Protein AF-0000000067012435 (afdb_homodimer)

Organism: Wuchereria bancrofti (NCBI:txid6293)

Foldseek 3Di:
DVVVVVVVVVVVVVVVVVVVVVVVVVVVVVCVVVVVVVVVVVVVVVVVVVVVVVVVVVVVVVVVVVVVQVVLVVQQVVLCVQQVVLVVVLVVLVVVLVVLVVDPDPVSSVVCVVVSVVVNVVCVVCVVVRRDPPRPDDNDDPDDDDCVVVVVCVVPDDDPVVPPPD/DVVVVVVVVVVVVVVVVVVVVVVVVVVVVVCVVVVVVVVVVVVVVVVVVVVVVVVVVVVVVVVVVVVVQVVLVVQQVVLCVQQVVLVVVLVVLVVVLVVLVPDPDVVSSVVCVVVSVVVNVVCVVCVPVRRDPPRPDDNDDPDDDDCVVVVVCVVQDDDPVVPPPD

Sequence (332 aa):
MAELSQILQLLSEKAKHATEDITRLKQLNDAISVNCFDFQHRLTVQVDSLIEQLQERKQKLLQYVEEEKEFKRRIFKEQIGRCTTKLSKTTALIQFCIEVLKEPDPATYLQVSNALINRATTQEFLWHKEMQTTPEADPDFILNLDVNNLQYAIQTLDFAQLKGFFMAELSQILQLLSEKAKHATEDITRLKQLNDAISVNCFDFQHRLTVQVDSLIEQLQERKQKLLQYVEEEKEFKRRIFKEQIGRCTTKLSKTTALIQFCIEVLKEPDPATYLQVSNALINRATTQEFLWHKEMQTTPEADPDFILNLDVNNLQYAIQTLDFAQLKGFF

Secondary structure (DSSP, 8-state):
-HHHHHHHHHHHHHHHHHHHHHHHHHHHHHHHHHHHHHHHHHHHHHHHHHHHHHHHHHHHHHHHHHHHHHHHHHHHHHHHHHHHHHHHHHHHHHHHHHHHHT-S-HHHHHHHHHHHHHHHHHHHHHHHHH---S-SS-SS----B--HHHHHHHHT--BGGGTT--/-HHHHHHHHHHHHHHHHHHHHHHHHHHHHHHHHHHHHHHHHHHHHHHHHHHHHHHHHHHHHHHHHHHHHHHHHHHHHHHHHHHHHHHHHHHHHHHHHHHHHT-S-HHHHHHHHHHHHHHHHHHHHHHHHH---S-SS-SS----B--HHHHHHHHT--BGGGGGG-

pLDDT: mean 94.57, std 7.19, range [42.0, 98.62]

Radius of gyration: 46.45 Å; Cα contacts (8 Å, |Δi|>4): 252; chains: 2; bounding box: 28×148×81 Å

InterPro domains:
  IPR003649 B-box, C-terminal [SM00502] (1-126)
  IPR017903 COS domain [PS51262] (101-160)
  IPR050617 E3 ubiquitin-protein ligases and FN3/SPRY domain-containing proteins [PTHR24099] (3-146)

Structure (mmCIF, N/CA/C/O backbone):
data_AF-0000000067012435-model_v1
#
loop_
_entity.id
_entity.type
_entity.pdbx_description
1 polymer 'COS domain-containing protein'
#
loop_
_atom_site.group_PDB
_atom_site.id
_atom_site.type_symbol
_atom_site.label_atom_id
_atom_site.label_alt_id
_atom_site.label_comp_id
_atom_site.label_asym_id
_atom_site.label_entity_id
_atom_site.label_seq_id
_atom_site.pdbx_PDB_ins_code
_atom_site.Cartn_x
_atom_site.Cartn_y
_atom_site.Cartn_z
_atom_site.occupancy
_atom_site.B_iso_or_equiv
_atom_site.auth_seq_id
_atom_site.auth_comp_id
_atom_site.auth_asym_id
_atom_site.auth_atom_id
_atom_site.pdbx_PDB_model_num
ATOM 1 N N . MET A 1 1 ? 3.809 -70.812 -29.234 1 72.44 1 MET A N 1
ATOM 2 C CA . MET A 1 1 ? 2.605 -70 -29.375 1 72.44 1 MET A CA 1
ATOM 3 C C . MET A 1 1 ? 2.109 -69.5 -28.016 1 72.44 1 MET A C 1
ATOM 5 O O . MET A 1 1 ? 1.842 -68.312 -27.844 1 72.44 1 MET A O 1
ATOM 9 N N . ALA A 1 2 ? 2.262 -70.312 -27.031 1 84.12 2 ALA A N 1
ATOM 10 C CA . ALA A 1 2 ? 1.692 -70 -25.719 1 84.12 2 ALA A CA 1
ATOM 11 C C . ALA A 1 2 ? 2.48 -68.938 -25.016 1 84.12 2 ALA A C 1
ATOM 13 O O . ALA A 1 2 ? 1.895 -68 -24.453 1 84.12 2 ALA A O 1
ATOM 14 N N . GLU A 1 3 ? 3.842 -68.938 -25.297 1 88.88 3 GLU A N 1
ATOM 15 C CA . GLU A 1 3 ? 4.691 -68 -24.578 1 88.88 3 GLU A CA 1
ATOM 16 C C . GLU A 1 3 ? 4.5 -66.562 -25.109 1 88.88 3 GLU A C 1
ATOM 18 O O . GLU A 1 3 ? 4.363 -65.625 -24.344 1 88.88 3 GLU A O 1
ATOM 23 N N . LEU A 1 4 ? 4.414 -66.562 -26.422 1 92.12 4 LEU A N 1
ATOM 24 C CA . LEU A 1 4 ? 4.234 -65.25 -27.031 1 92.12 4 LEU A CA 1
ATOM 25 C C . LEU A 1 4 ? 2.875 -64.625 -26.688 1 92.12 4 LEU A C 1
ATOM 27 O O . LEU A 1 4 ? 2.775 -63.469 -26.328 1 92.12 4 LEU A O 1
ATOM 31 N N . SER A 1 5 ? 1.868 -65.5 -26.688 1 91.38 5 SER A N 1
ATOM 32 C CA . SER A 1 5 ? 0.512 -65.062 -26.375 1 91.38 5 SER A CA 1
ATOM 33 C C . SER A 1 5 ? 0.418 -64.562 -24.953 1 91.38 5 SER A C 1
ATOM 35 O O . SER A 1 5 ? -0.247 -63.562 -24.703 1 91.38 5 SER A O 1
ATOM 37 N N . GLN A 1 6 ? 1.147 -65.188 -24.047 1 94.38 6 GLN A N 1
ATOM 38 C CA . GLN A 1 6 ? 1.117 -64.75 -22.641 1 94.38 6 GLN A CA 1
ATOM 39 C C . GLN A 1 6 ? 1.798 -63.406 -22.438 1 94.38 6 GLN A C 1
ATOM 41 O O . GLN A 1 6 ? 1.284 -62.562 -21.719 1 94.38 6 GLN A O 1
ATOM 46 N N . ILE A 1 7 ? 2.904 -63.25 -23.047 1 95.19 7 ILE A N 1
ATOM 47 C CA . ILE A 1 7 ? 3.639 -62 -22.906 1 95.19 7 ILE A CA 1
ATOM 48 C C . ILE A 1 7 ? 2.85 -60.875 -23.547 1 95.19 7 ILE A C 1
ATOM 50 O O . ILE A 1 7 ? 2.848 -59.75 -23.031 1 95.19 7 ILE A O 1
ATOM 54 N N . LEU A 1 8 ? 2.125 -61.125 -24.625 1 95.75 8 LEU A N 1
ATOM 55 C CA . LEU A 1 8 ? 1.331 -60.125 -25.312 1 95.75 8 LEU A CA 1
ATOM 56 C C . LEU A 1 8 ? 0.138 -59.688 -24.469 1 95.75 8 LEU A C 1
ATOM 58 O O . LEU A 1 8 ? -0.259 -58.531 -24.469 1 95.75 8 LEU A O 1
ATOM 62 N N . GLN A 1 9 ? -0.378 -60.656 -23.734 1 95.88 9 GLN A N 1
ATOM 63 C CA . GLN A 1 9 ? -1.479 -60.344 -22.844 1 95.88 9 GLN A CA 1
ATOM 64 C C . GLN A 1 9 ? -1.026 -59.375 -21.734 1 95.88 9 GLN A C 1
ATOM 66 O O . GLN A 1 9 ? -1.733 -58.438 -21.406 1 95.88 9 GLN A O 1
ATOM 71 N N . LEU A 1 10 ? 0.184 -59.656 -21.219 1 96.12 10 LEU A N 1
ATOM 72 C CA . LEU A 1 10 ? 0.735 -58.781 -20.188 1 96.12 10 LEU A CA 1
ATOM 73 C C . LEU A 1 10 ? 0.99 -57.375 -20.719 1 96.12 10 LEU A C 1
ATOM 75 O O . LEU A 1 10 ? 0.606 -56.406 -20.078 1 96.12 10 LEU A O 1
ATOM 79 N N . LEU A 1 11 ? 1.551 -57.281 -21.906 1 96.38 11 LEU A N 1
ATOM 80 C CA . LEU A 1 11 ? 1.861 -56 -22.5 1 96.38 11 LEU A CA 1
ATOM 81 C C . LEU A 1 11 ? 0.585 -55.219 -22.844 1 96.38 11 LEU A C 1
ATOM 83 O O . LEU A 1 11 ? 0.531 -54 -22.688 1 96.38 11 LEU A O 1
ATOM 87 N N . SER A 1 12 ? -0.394 -55.969 -23.297 1 96.12 12 SER A N 1
ATOM 88 C CA . SER A 1 12 ? -1.658 -55.344 -23.656 1 96.12 12 SER A CA 1
ATOM 89 C C . SER A 1 12 ? -2.326 -54.719 -22.438 1 96.12 12 SER A C 1
ATOM 91 O O . SER A 1 12 ? -2.889 -53.625 -22.531 1 96.12 12 SER A O 1
ATOM 93 N N . GLU A 1 13 ? -2.254 -55.406 -21.297 1 96.94 13 GLU A N 1
ATOM 94 C CA . GLU A 1 13 ? -2.807 -54.844 -20.047 1 96.94 13 GLU A CA 1
ATOM 95 C C . GLU A 1 13 ? -2.047 -53.594 -19.609 1 96.94 13 GLU A C 1
ATOM 97 O O . GLU A 1 13 ? -2.654 -52.625 -19.188 1 96.94 13 GLU A O 1
ATOM 102 N N . LYS A 1 14 ? -0.816 -53.656 -19.688 1 96.88 14 LYS A N 1
ATOM 103 C CA . LYS A 1 14 ? 0.013 -52.5 -19.328 1 96.88 14 LYS A CA 1
ATOM 104 C C . LYS A 1 14 ? -0.274 -51.312 -20.25 1 96.88 14 LYS A C 1
ATOM 106 O O . LYS A 1 14 ? -0.366 -50.188 -19.797 1 96.88 14 LYS A O 1
ATOM 111 N N . ALA A 1 15 ? -0.456 -51.594 -21.516 1 97.06 15 ALA A N 1
ATOM 112 C CA . ALA A 1 15 ? -0.762 -50.562 -22.5 1 97.06 15 ALA A CA 1
ATOM 113 C C . ALA A 1 15 ? -2.113 -49.906 -22.219 1 97.06 15 ALA A C 1
ATOM 115 O O . ALA A 1 15 ? -2.271 -48.688 -22.359 1 97.06 15 ALA A O 1
ATOM 116 N N . LYS A 1 16 ? -3.043 -50.75 -21.828 1 97.25 16 LYS A N 1
ATOM 117 C CA . LYS A 1 16 ? -4.363 -50.219 -21.469 1 97.25 16 LYS A CA 1
ATOM 118 C C . LYS A 1 16 ? -4.273 -49.25 -20.297 1 97.25 16 LYS A C 1
ATOM 120 O O . LYS A 1 16 ? -4.859 -48.156 -20.328 1 97.25 16 LYS A O 1
ATOM 125 N N . HIS A 1 17 ? -3.541 -49.625 -19.297 1 96.88 17 HIS A N 1
ATOM 126 C CA . HIS A 1 17 ? -3.375 -48.781 -18.141 1 96.88 17 HIS A CA 1
ATOM 127 C C . HIS A 1 17 ? -2.615 -47.5 -18.5 1 96.88 17 HIS A C 1
ATOM 129 O O . HIS A 1 17 ? -2.941 -46.406 -18 1 96.88 17 HIS A O 1
ATOM 135 N N . ALA A 1 18 ? -1.64 -47.625 -19.281 1 97.75 18 ALA A N 1
ATOM 136 C CA . ALA A 1 18 ? -0.858 -46.469 -19.703 1 97.75 18 ALA A CA 1
ATOM 137 C C . ALA A 1 18 ? -1.729 -45.438 -20.453 1 97.75 18 ALA A C 1
ATOM 139 O O . ALA A 1 18 ? -1.555 -44.25 -20.297 1 97.75 18 ALA A O 1
ATOM 140 N N . THR A 1 19 ? -2.664 -45.969 -21.281 1 98.06 19 THR A N 1
ATOM 141 C CA . THR A 1 19 ? -3.58 -45.094 -22 1 98.06 19 THR A CA 1
ATOM 142 C C . THR A 1 19 ? -4.402 -44.281 -21.031 1 98.06 19 THR A C 1
ATOM 144 O O . THR A 1 19 ? -4.582 -43.062 -21.219 1 98.06 19 THR A O 1
ATOM 147 N N . GLU A 1 20 ? -4.832 -44.938 -19.984 1 98.25 20 GLU A N 1
ATOM 148 C CA . GLU A 1 20 ? -5.598 -44.219 -18.953 1 98.25 20 GLU A CA 1
ATOM 149 C C . GLU A 1 20 ? -4.742 -43.188 -18.25 1 98.25 20 GLU A C 1
ATOM 151 O O . GLU A 1 20 ? -5.207 -42.062 -17.984 1 98.25 20 GLU A O 1
ATOM 156 N N . ASP A 1 21 ? -3.572 -43.531 -17.953 1 98.19 21 ASP A N 1
ATOM 157 C CA . ASP A 1 21 ? -2.658 -42.625 -17.266 1 98.19 21 ASP A CA 1
ATOM 158 C C . ASP A 1 21 ? -2.348 -41.406 -18.125 1 98.19 21 ASP A C 1
ATOM 160 O O . ASP A 1 21 ? -2.281 -40.281 -17.625 1 98.19 21 ASP A O 1
ATOM 164 N N . ILE A 1 22 ? -2.137 -41.625 -19.406 1 98.5 22 ILE A N 1
ATOM 165 C CA . ILE A 1 22 ? -1.833 -40.531 -20.312 1 98.5 22 ILE A CA 1
ATOM 166 C C . ILE A 1 22 ? -3.021 -39.562 -20.391 1 98.5 22 ILE A C 1
ATOM 168 O O . ILE A 1 22 ? -2.846 -38.344 -20.422 1 98.5 22 ILE A O 1
ATOM 172 N N . THR A 1 23 ? -4.203 -40.219 -20.406 1 98.56 23 THR A N 1
ATOM 173 C CA . THR A 1 23 ? -5.41 -39.406 -20.391 1 98.56 23 THR A CA 1
ATOM 174 C C . THR A 1 23 ? -5.457 -38.531 -19.141 1 98.56 23 THR A C 1
ATOM 176 O O . THR A 1 23 ? -5.793 -37.344 -19.219 1 98.56 23 THR A O 1
ATOM 179 N N . ARG A 1 24 ? -5.074 -39.094 -18.047 1 98.38 24 ARG A N 1
ATOM 180 C CA . ARG A 1 24 ? -5.043 -38.344 -16.781 1 98.38 24 ARG A CA 1
ATOM 181 C C . ARG A 1 24 ? -4.012 -37.219 -16.844 1 98.38 24 ARG A C 1
ATOM 183 O O . ARG A 1 24 ? -4.266 -36.125 -16.359 1 98.38 24 ARG A O 1
ATOM 190 N N . LEU A 1 25 ? -2.889 -37.469 -17.375 1 98.5 25 LEU A N 1
ATOM 191 C CA . LEU A 1 25 ? -1.853 -36.438 -17.516 1 98.5 25 LEU A CA 1
ATOM 192 C C . LEU A 1 25 ? -2.357 -35.281 -18.359 1 98.5 25 LEU A C 1
ATOM 194 O O . LEU A 1 25 ? -2.082 -34.125 -18.031 1 98.5 25 LEU A O 1
ATOM 198 N N . LYS A 1 26 ? -3.123 -35.594 -19.406 1 98.5 26 LYS A N 1
ATOM 199 C CA . LYS A 1 26 ? -3.693 -34.562 -20.25 1 98.5 26 LYS A CA 1
ATOM 200 C C . LYS A 1 26 ? -4.691 -33.719 -19.469 1 98.5 26 LYS A C 1
ATOM 202 O O . LYS A 1 26 ? -4.73 -32.469 -19.625 1 98.5 26 LYS A O 1
ATOM 207 N N . GLN A 1 27 ? -5.438 -34.375 -18.672 1 98.56 27 GLN A N 1
ATOM 208 C CA . GLN A 1 27 ? -6.402 -33.656 -17.844 1 98.56 27 GLN A CA 1
ATOM 209 C C . GLN A 1 27 ? -5.695 -32.75 -16.859 1 98.56 27 GLN A C 1
ATOM 211 O O . GLN A 1 27 ? -6.141 -31.625 -16.625 1 98.56 27 GLN A O 1
ATOM 216 N N . LEU A 1 28 ? -4.633 -33.219 -16.25 1 98.31 28 LEU A N 1
ATOM 217 C CA . LEU A 1 28 ? -3.859 -32.406 -15.32 1 98.31 28 LEU A CA 1
ATOM 218 C C . LEU A 1 28 ? -3.246 -31.203 -16.031 1 98.31 28 LEU A C 1
ATOM 220 O O . LEU A 1 28 ? -3.256 -30.094 -15.492 1 98.31 28 LEU A O 1
ATOM 224 N N . ASN A 1 29 ? -2.758 -31.516 -17.25 1 98.19 29 ASN A N 1
ATOM 225 C CA . ASN A 1 29 ? -2.209 -30.406 -18.047 1 98.19 29 ASN A CA 1
ATOM 226 C C . ASN A 1 29 ? -3.256 -29.328 -18.312 1 98.19 29 ASN A C 1
ATOM 228 O O . ASN A 1 29 ? -2.969 -28.141 -18.203 1 98.19 29 ASN A O 1
ATOM 232 N N . ASP A 1 30 ? -4.457 -29.75 -18.609 1 97.88 30 ASP A N 1
ATOM 233 C CA . ASP A 1 30 ? -5.547 -28.828 -18.906 1 97.88 30 ASP A CA 1
ATOM 234 C C . ASP A 1 30 ? -5.953 -28.047 -17.672 1 97.88 30 ASP A C 1
ATOM 236 O O . ASP A 1 30 ? -6.391 -26.891 -17.781 1 97.88 30 ASP A O 1
ATOM 240 N N . ALA A 1 31 ? -5.738 -28.656 -16.5 1 98.25 31 ALA A N 1
ATOM 241 C CA . ALA A 1 31 ? -6.168 -28.031 -15.25 1 98.25 31 ALA A CA 1
ATOM 242 C C . ALA A 1 31 ? -5.219 -26.906 -14.844 1 98.25 31 ALA A C 1
ATOM 244 O O . ALA A 1 31 ? -5.566 -26.047 -14.023 1 98.25 31 ALA A O 1
ATOM 245 N N . ILE A 1 32 ? -4.012 -26.891 -15.438 1 98.31 32 ILE A N 1
ATOM 246 C CA . ILE A 1 32 ? -2.98 -25.938 -15.047 1 98.31 32 ILE A CA 1
ATOM 247 C C . ILE A 1 32 ? -3.48 -24.516 -15.281 1 98.31 32 ILE A C 1
ATOM 249 O O . ILE A 1 32 ? -3.332 -23.656 -14.414 1 98.31 32 ILE A O 1
ATOM 253 N N . SER A 1 33 ? -4.086 -24.266 -16.438 1 97.56 33 SER A N 1
ATOM 254 C CA . SER A 1 33 ? -4.555 -22.922 -16.781 1 97.56 33 SER A CA 1
ATOM 255 C C . SER A 1 33 ? -5.641 -22.453 -15.82 1 97.56 33 SER A C 1
ATOM 257 O O . SER A 1 33 ? -5.633 -21.312 -15.375 1 97.56 33 SER A O 1
ATOM 259 N N . VAL A 1 34 ? -6.527 -23.328 -15.484 1 98 34 VAL A N 1
ATOM 260 C CA . VAL A 1 34 ? -7.621 -23 -14.578 1 98 34 VAL A CA 1
ATOM 261 C C . VAL A 1 34 ? -7.066 -22.719 -13.18 1 98 34 VAL A C 1
ATOM 263 O O . VAL A 1 34 ? -7.441 -21.734 -12.547 1 98 34 VAL A O 1
ATOM 266 N N . ASN A 1 35 ? -6.164 -23.609 -12.742 1 97 35 ASN A N 1
ATOM 267 C CA . ASN A 1 35 ? -5.543 -23.438 -11.43 1 97 35 ASN A CA 1
ATOM 268 C C . ASN A 1 35 ? -4.738 -22.141 -11.367 1 97 35 ASN A C 1
ATOM 270 O O . ASN A 1 35 ? -4.75 -21.453 -10.344 1 97 35 ASN A O 1
ATOM 274 N N . CYS A 1 36 ? -4.055 -21.828 -12.445 1 97.56 36 CYS A N 1
ATOM 275 C CA . CYS A 1 36 ? -3.277 -20.594 -12.523 1 97.56 36 CYS A CA 1
ATOM 276 C C . CYS A 1 36 ? -4.18 -19.375 -12.414 1 97.56 36 CYS A C 1
ATOM 278 O O . CYS A 1 36 ? -3.883 -18.438 -11.656 1 97.56 36 CYS A O 1
ATOM 280 N N . PHE A 1 37 ? -5.254 -19.359 -13.117 1 97.75 37 PHE A N 1
ATOM 281 C CA . PHE A 1 37 ? -6.195 -18.234 -13.109 1 97.75 37 PHE A CA 1
ATOM 282 C C . PHE A 1 37 ? -6.746 -18.016 -11.703 1 97.75 37 PHE A C 1
ATOM 284 O O . PHE A 1 37 ? -6.793 -16.875 -11.227 1 97.75 37 PHE A O 1
ATOM 291 N N . ASP A 1 38 ? -7.156 -19.109 -11.086 1 97.56 38 ASP A N 1
ATOM 292 C CA . ASP A 1 38 ? -7.699 -19.016 -9.734 1 97.56 38 ASP A CA 1
ATOM 293 C C . ASP A 1 38 ? -6.66 -18.453 -8.766 1 97.56 38 ASP A C 1
ATOM 295 O O . ASP A 1 38 ? -6.98 -17.625 -7.918 1 97.56 38 ASP A O 1
ATOM 299 N N . PHE A 1 39 ? -5.492 -18.875 -8.906 1 97.88 39 PHE A N 1
ATOM 300 C CA . PHE A 1 39 ? -4.422 -18.422 -8.023 1 97.88 39 PHE A CA 1
ATOM 301 C C . PHE A 1 39 ? -4.141 -16.938 -8.234 1 97.88 39 PHE A C 1
ATOM 303 O O . PHE A 1 39 ? -4.031 -16.172 -7.266 1 97.88 39 PHE A O 1
ATOM 310 N N . GLN A 1 40 ? -4.031 -16.578 -9.477 1 98.06 40 GLN A N 1
ATOM 311 C CA . GLN A 1 40 ? -3.775 -15.18 -9.805 1 98.06 40 GLN A CA 1
ATOM 312 C C . GLN A 1 40 ? -4.891 -14.273 -9.281 1 98.06 40 GLN A C 1
ATOM 314 O O . GLN A 1 40 ? -4.629 -13.172 -8.805 1 98.06 40 GLN A O 1
ATOM 319 N N . HIS A 1 41 ? -6.137 -14.789 -9.398 1 97.81 41 HIS A N 1
ATOM 320 C CA . HIS A 1 41 ? -7.277 -14.039 -8.891 1 97.81 41 HIS A CA 1
ATOM 321 C C . HIS A 1 41 ? -7.176 -13.836 -7.379 1 97.81 41 HIS A C 1
ATOM 323 O O . HIS A 1 41 ? -7.367 -12.727 -6.883 1 97.81 41 HIS A O 1
ATOM 329 N N . ARG A 1 42 ? -6.832 -14.867 -6.66 1 97.5 42 ARG A N 1
ATOM 330 C CA . ARG A 1 42 ? -6.691 -14.781 -5.211 1 97.5 42 ARG A CA 1
ATOM 331 C C . ARG A 1 42 ? -5.547 -13.844 -4.824 1 97.5 42 ARG A C 1
ATOM 333 O O . ARG A 1 42 ? -5.676 -13.047 -3.893 1 97.5 42 ARG A O 1
ATOM 340 N N . LEU A 1 43 ? -4.473 -14 -5.574 1 97.38 43 LEU A N 1
ATOM 341 C CA . LEU A 1 43 ? -3.316 -13.133 -5.363 1 97.38 43 LEU A CA 1
ATOM 342 C C . LEU A 1 43 ? -3.691 -11.672 -5.562 1 97.38 43 LEU A C 1
ATOM 344 O O . LEU A 1 43 ? -3.365 -10.82 -4.73 1 97.38 43 LEU A O 1
ATOM 348 N N . THR A 1 44 ? -4.41 -11.305 -6.625 1 98 44 THR A N 1
ATOM 349 C CA . THR A 1 44 ? -4.832 -9.945 -6.941 1 98 44 THR A CA 1
ATOM 350 C C . THR A 1 44 ? -5.77 -9.406 -5.867 1 98 44 THR A C 1
ATOM 352 O O . THR A 1 44 ? -5.637 -8.258 -5.438 1 98 44 THR A O 1
ATOM 355 N N . VAL A 1 45 ? -6.703 -10.273 -5.391 1 97.94 45 VAL A N 1
ATOM 356 C CA . VAL A 1 45 ? -7.645 -9.875 -4.348 1 97.94 45 VAL A CA 1
ATOM 357 C C . VAL A 1 45 ? -6.887 -9.516 -3.072 1 97.94 45 VAL A C 1
ATOM 359 O O . VAL A 1 45 ? -7.199 -8.523 -2.412 1 97.94 45 VAL A O 1
ATOM 362 N N . GLN A 1 46 ? -5.871 -10.297 -2.768 1 97.12 46 GLN A N 1
ATOM 363 C CA . GLN A 1 46 ? -5.078 -10.055 -1.566 1 97.12 46 GLN A CA 1
ATOM 364 C C . GLN A 1 46 ? -4.312 -8.742 -1.665 1 97.12 46 GLN A C 1
ATOM 366 O O . GLN A 1 46 ? -4.324 -7.938 -0.729 1 97.12 46 GLN A O 1
ATOM 371 N N . VAL A 1 47 ? -3.715 -8.516 -2.768 1 97.69 47 VAL A N 1
ATOM 372 C CA . VAL A 1 47 ? -2.93 -7.297 -2.934 1 97.69 47 VAL A CA 1
ATOM 373 C C . VAL A 1 47 ? -3.859 -6.086 -2.99 1 97.69 47 VAL A C 1
ATOM 375 O O . VAL A 1 47 ? -3.547 -5.031 -2.436 1 97.69 47 VAL A O 1
ATOM 378 N N . ASP A 1 48 ? -5.004 -6.227 -3.633 1 97.62 48 ASP A N 1
ATOM 379 C CA . ASP A 1 48 ? -5.973 -5.137 -3.701 1 97.62 48 ASP A CA 1
ATOM 380 C C . ASP A 1 48 ? -6.488 -4.77 -2.311 1 97.62 48 ASP A C 1
ATOM 382 O O . ASP A 1 48 ? -6.742 -3.598 -2.025 1 97.62 48 ASP A O 1
ATOM 386 N N . SER A 1 49 ? -6.66 -5.77 -1.545 1 98.19 49 SER A N 1
ATOM 387 C CA . SER A 1 49 ? -7.07 -5.504 -0.17 1 98.19 49 SER A CA 1
ATOM 388 C C . SER A 1 49 ? -6.02 -4.691 0.575 1 98.19 49 SER A C 1
ATOM 390 O O . SER A 1 49 ? -6.355 -3.805 1.362 1 98.19 49 SER A O 1
ATOM 392 N N . LEU A 1 50 ? -4.719 -4.957 0.374 1 98 50 LEU A N 1
ATOM 393 C CA . LEU A 1 50 ? -3.625 -4.207 0.984 1 98 50 LEU A CA 1
ATOM 394 C C . LEU A 1 50 ? -3.607 -2.768 0.484 1 98 50 LEU A C 1
ATOM 396 O O . LEU A 1 50 ? -3.373 -1.839 1.261 1 98 50 LEU A O 1
ATOM 400 N N . ILE A 1 51 ? -3.912 -2.604 -0.79 1 98.38 51 ILE A N 1
ATOM 401 C CA . ILE A 1 51 ? -3.982 -1.266 -1.366 1 98.38 51 ILE A CA 1
ATOM 402 C C . ILE A 1 51 ? -5.121 -0.481 -0.715 1 98.38 51 ILE A C 1
ATOM 404 O O . ILE A 1 51 ? -4.961 0.696 -0.384 1 98.38 51 ILE A O 1
ATOM 408 N N . GLU A 1 52 ? -6.223 -1.156 -0.498 1 98.31 52 GLU A N 1
ATOM 409 C CA . GLU A 1 52 ? -7.355 -0.511 0.161 1 98.31 52 GLU A CA 1
ATOM 410 C C . GLU A 1 52 ? -7.008 -0.108 1.591 1 98.31 52 GLU A C 1
ATOM 412 O O . GLU A 1 52 ? -7.379 0.976 2.045 1 98.31 52 GLU A O 1
ATOM 417 N N . GLN A 1 53 ? -6.379 -0.953 2.281 1 98.25 53 GLN A N 1
ATOM 418 C CA . GLN A 1 53 ? -5.945 -0.643 3.639 1 98.25 53 GLN A CA 1
ATOM 419 C C . GLN A 1 53 ? -5.004 0.557 3.654 1 98.25 53 GLN A C 1
ATOM 421 O O . GLN A 1 53 ? -5.09 1.408 4.543 1 98.25 53 GLN A O 1
ATOM 426 N N . LEU A 1 54 ? -4.117 0.628 2.711 1 98.12 54 LEU A N 1
ATOM 427 C CA . LEU A 1 54 ? -3.193 1.752 2.594 1 98.12 54 LEU A CA 1
ATOM 428 C C . LEU A 1 54 ? -3.947 3.047 2.303 1 98.12 54 LEU A C 1
ATOM 430 O O . LEU A 1 54 ? -3.617 4.098 2.855 1 98.12 54 LEU A O 1
ATOM 434 N N . GLN A 1 55 ? -4.988 2.932 1.524 1 98.31 55 GLN A N 1
ATOM 435 C CA . GLN A 1 55 ? -5.836 4.082 1.236 1 98.31 55 GLN A CA 1
ATOM 436 C C . GLN A 1 55 ? -6.582 4.543 2.484 1 98.31 55 GLN A C 1
ATOM 438 O O . GLN A 1 55 ? -6.727 5.742 2.721 1 98.31 55 GLN A O 1
ATOM 443 N N . GLU A 1 56 ? -7.023 3.576 3.213 1 98.38 56 GLU A N 1
ATOM 444 C CA . GLU A 1 56 ? -7.688 3.91 4.469 1 98.38 56 GLU A CA 1
ATOM 445 C C . GLU A 1 56 ? -6.734 4.609 5.43 1 98.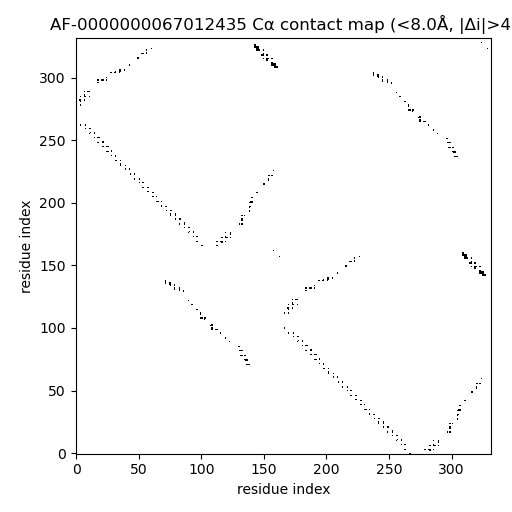38 56 GLU A C 1
ATOM 447 O O . GLU A 1 56 ? -7.113 5.566 6.109 1 98.38 56 GLU A O 1
ATOM 452 N N . ARG A 1 57 ? -5.559 4.117 5.492 1 98.12 57 ARG A N 1
ATOM 453 C CA . ARG A 1 57 ? -4.543 4.746 6.328 1 98.12 57 ARG A CA 1
ATOM 454 C C . ARG A 1 57 ? -4.246 6.164 5.855 1 98.12 57 ARG A C 1
ATOM 456 O O . ARG A 1 57 ? -4.09 7.074 6.672 1 98.12 57 ARG A O 1
ATOM 463 N N . LYS A 1 58 ? -4.164 6.363 4.594 1 98.12 58 LYS A N 1
ATOM 464 C CA . LYS A 1 58 ? -3.992 7.688 4.008 1 98.12 58 LYS A CA 1
ATOM 465 C C . LYS A 1 58 ? -5.082 8.648 4.484 1 98.12 58 LYS A C 1
ATOM 467 O O . LYS A 1 58 ? -4.789 9.773 4.879 1 98.12 58 LYS A O 1
ATOM 472 N N . GLN A 1 59 ? -6.32 8.195 4.5 1 98.44 59 GLN A N 1
ATOM 473 C CA . GLN A 1 59 ? -7.441 9.039 4.902 1 98.44 59 GLN A CA 1
ATOM 474 C C . GLN A 1 59 ? -7.34 9.422 6.375 1 98.44 59 GLN A C 1
ATOM 476 O O . GLN A 1 59 ? -7.641 10.562 6.742 1 98.44 59 GLN A O 1
ATOM 481 N N . LYS A 1 60 ? -6.918 8.469 7.125 1 97.88 60 LYS A N 1
ATOM 482 C CA . LYS A 1 60 ? -6.758 8.75 8.547 1 97.88 60 LYS A CA 1
ATOM 483 C C . LYS A 1 60 ? -5.68 9.797 8.781 1 97.88 60 LYS A C 1
ATOM 485 O O . LYS A 1 60 ? -5.84 10.688 9.625 1 97.88 60 LYS A O 1
ATOM 490 N N . LEU A 1 61 ? -4.594 9.727 8.094 1 97.69 61 LEU A N 1
ATOM 491 C CA . LEU A 1 61 ? -3.51 10.695 8.203 1 97.69 61 LEU A CA 1
ATOM 492 C C . LEU A 1 61 ? -3.971 12.078 7.75 1 97.69 61 LEU A C 1
ATOM 494 O O . LEU A 1 61 ? -3.666 13.078 8.398 1 97.69 61 LEU A O 1
ATOM 498 N N . LEU A 1 62 ? -4.719 12.109 6.648 1 98.19 62 LEU A N 1
ATOM 499 C CA . LEU A 1 62 ? -5.246 13.375 6.137 1 98.19 62 LEU A CA 1
ATOM 500 C C . LEU A 1 62 ? -6.211 14.008 7.133 1 98.19 62 LEU A C 1
ATOM 502 O O . LEU A 1 62 ? -6.219 15.227 7.305 1 98.19 62 LEU A O 1
ATOM 506 N N . GLN A 1 63 ? -6.984 13.156 7.793 1 98.06 63 GLN A N 1
ATOM 507 C CA . GLN A 1 63 ? -7.91 13.641 8.812 1 98.06 63 GLN A CA 1
ATOM 508 C C . GLN A 1 63 ? -7.16 14.266 9.984 1 98.06 63 GLN A C 1
ATOM 510 O O . GLN A 1 63 ? -7.559 15.312 10.5 1 98.06 63 GLN A O 1
ATOM 515 N N . TYR A 1 64 ? -6.129 13.664 10.398 1 97.5 64 TYR A N 1
ATOM 516 C CA . TYR A 1 64 ? -5.301 14.211 11.461 1 97.5 64 TYR A CA 1
ATOM 517 C C . TYR A 1 64 ? -4.785 15.594 11.102 1 97.5 64 TYR A C 1
ATOM 519 O O . TYR A 1 64 ? -4.82 16.516 11.922 1 97.5 64 TYR A O 1
ATOM 527 N N . VAL A 1 65 ? -4.305 15.734 9.898 1 97.81 65 VAL A N 1
ATOM 528 C CA . VAL A 1 65 ? -3.75 17 9.438 1 97.81 65 VAL A CA 1
ATOM 529 C C . VAL A 1 65 ? -4.84 18.062 9.422 1 97.81 65 VAL A C 1
ATOM 531 O O . VAL A 1 65 ? -4.594 19.219 9.789 1 97.81 65 VAL A O 1
ATOM 534 N N . GLU A 1 66 ? -6.047 17.703 8.992 1 97.88 66 GLU A N 1
ATOM 535 C CA . GLU A 1 66 ? -7.176 18.641 8.992 1 97.88 66 GLU A CA 1
ATOM 536 C C . GLU A 1 66 ? -7.512 19.094 10.414 1 97.88 66 GLU A C 1
ATOM 538 O O . GLU A 1 66 ? -7.793 20.266 10.648 1 97.88 66 GLU A O 1
ATOM 543 N N . GLU A 1 67 ? -7.469 18.141 11.352 1 97.75 67 GLU A N 1
ATOM 544 C CA . GLU A 1 67 ? -7.734 18.469 12.75 1 97.75 67 GLU A CA 1
ATOM 545 C C . GLU A 1 67 ? -6.668 19.406 13.305 1 97.75 67 GLU A C 1
ATOM 547 O O . GLU A 1 67 ? -6.977 20.328 14.062 1 97.75 67 GLU A O 1
ATOM 552 N N . GLU A 1 68 ? -5.434 19.141 12.945 1 96.88 68 GLU A N 1
ATOM 553 C CA . GLU A 1 68 ? -4.34 20.016 13.344 1 96.88 68 GLU A CA 1
ATOM 554 C C . GLU A 1 68 ? -4.531 21.422 12.781 1 96.88 68 GLU A C 1
ATOM 556 O O . GLU A 1 68 ? -4.258 22.422 13.469 1 96.88 68 GLU A O 1
ATOM 561 N N . LYS A 1 69 ? -4.949 21.562 11.547 1 98.06 69 LYS A N 1
ATOM 562 C CA . LYS A 1 69 ? -5.25 22.844 10.922 1 98.06 69 LYS A CA 1
ATOM 563 C C . LYS A 1 69 ? -6.273 23.625 11.742 1 98.06 69 LYS A C 1
ATOM 565 O O . LYS A 1 69 ? -6.055 24.797 12.055 1 98.06 69 LYS A O 1
ATOM 570 N N . GLU A 1 70 ? -7.379 22.969 12.102 1 98.06 70 GLU A N 1
ATOM 571 C CA . GLU A 1 70 ? -8.445 23.625 12.852 1 98.06 70 GLU A CA 1
ATOM 572 C C . GLU A 1 70 ? -7.957 24.062 14.234 1 98.06 70 GLU A C 1
ATOM 574 O O . GLU A 1 70 ? -8.32 25.141 14.719 1 98.06 70 GLU A O 1
ATOM 579 N N . PHE A 1 71 ? -7.184 23.234 14.828 1 97.88 71 PHE A N 1
ATOM 580 C CA . PHE A 1 71 ? -6.613 23.547 16.125 1 97.88 71 PHE A CA 1
ATOM 581 C C . PHE A 1 71 ? -5.742 24.797 16.047 1 97.88 71 PHE A C 1
ATOM 583 O O . PHE A 1 71 ? -5.91 25.719 16.844 1 97.88 71 PHE A O 1
ATOM 590 N N . LYS A 1 72 ? -4.836 24.844 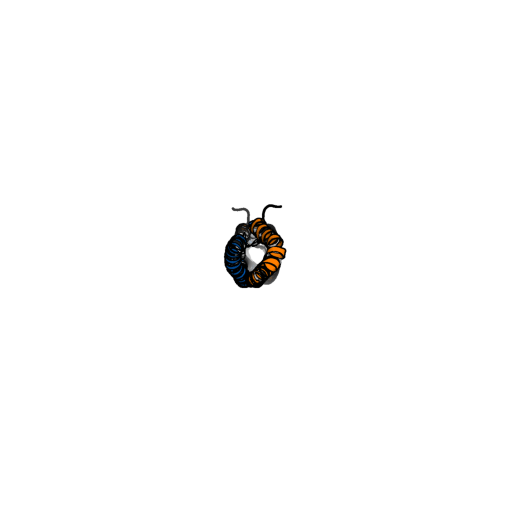15.102 1 98.19 72 LYS A N 1
ATOM 591 C CA . LYS A 1 72 ? -3.943 25.984 14.922 1 98.19 72 LYS A CA 1
ATOM 592 C C . LYS A 1 72 ? -4.734 27.266 14.656 1 98.19 72 LYS A C 1
ATOM 594 O O . LYS A 1 72 ? -4.43 28.312 15.211 1 98.19 72 LYS A O 1
ATOM 599 N N . ARG A 1 73 ? -5.77 27.188 13.781 1 98.19 73 ARG A N 1
ATOM 600 C CA . ARG A 1 73 ? -6.594 28.344 13.445 1 98.19 73 ARG A CA 1
ATOM 601 C C . ARG A 1 73 ? -7.301 28.891 14.68 1 98.19 73 ARG A C 1
ATOM 603 O O . ARG A 1 73 ? -7.418 30.109 14.852 1 98.19 73 ARG A O 1
ATOM 610 N N . ARG A 1 74 ? -7.73 27.953 15.5 1 98.44 74 ARG A N 1
ATOM 611 C CA . ARG A 1 74 ? -8.414 28.359 16.719 1 98.44 74 ARG A CA 1
ATOM 612 C C . ARG A 1 74 ? -7.465 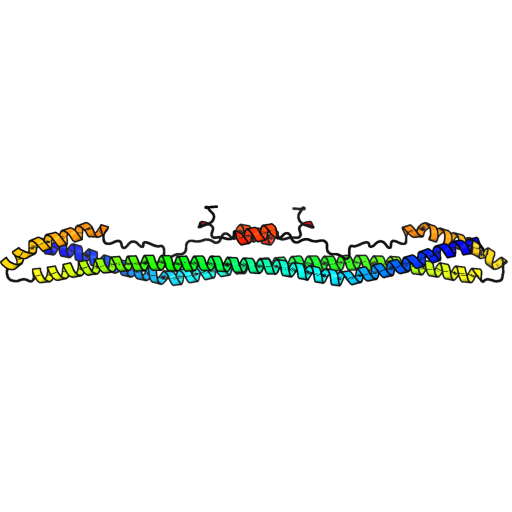29.125 17.641 1 98.44 74 ARG A C 1
ATOM 614 O O . ARG A 1 74 ? -7.836 30.156 18.203 1 98.44 74 ARG A O 1
ATOM 621 N N . ILE A 1 75 ? -6.32 28.641 17.766 1 98.56 75 ILE A N 1
ATOM 622 C CA . ILE A 1 75 ? -5.316 29.266 18.609 1 98.56 75 ILE A CA 1
ATOM 623 C C . ILE A 1 75 ? -5.039 30.688 18.109 1 98.56 75 ILE A C 1
ATOM 625 O O . ILE A 1 75 ? -5.047 31.641 18.891 1 98.56 75 ILE A O 1
ATOM 629 N N . PHE A 1 76 ? -4.82 30.844 16.797 1 98.44 76 PHE A N 1
ATOM 630 C CA . PHE A 1 76 ? -4.527 32.156 16.203 1 98.44 76 PHE A CA 1
ATOM 631 C C . PHE A 1 76 ? -5.707 33.094 16.375 1 98.44 76 PHE A C 1
ATOM 633 O O . PHE A 1 76 ? -5.52 34.25 16.734 1 98.44 76 PHE A O 1
ATOM 640 N N . LYS A 1 77 ? -6.883 32.625 16.156 1 98.31 77 LYS A N 1
ATOM 641 C CA . LYS A 1 77 ? -8.078 33.469 16.266 1 98.31 77 LYS A CA 1
ATOM 642 C C . LYS A 1 77 ? -8.234 34 17.688 1 98.31 77 LYS A C 1
ATOM 644 O O . LYS A 1 77 ? -8.516 35.188 17.891 1 98.31 77 LYS A O 1
ATOM 649 N N . GLU A 1 78 ? -8.023 33.094 18.656 1 98.44 78 GLU A N 1
ATOM 650 C CA . GLU A 1 78 ? -8.133 33.5 20.062 1 98.44 78 GLU A CA 1
ATOM 651 C C . GLU A 1 78 ? -7.059 34.531 20.438 1 98.44 78 GLU A C 1
ATOM 653 O O . GLU A 1 78 ? -7.344 35.5 21.109 1 98.44 78 GLU A O 1
ATOM 658 N N . GLN A 1 79 ? -5.848 34.25 20 1 98.44 79 GLN A N 1
ATOM 659 C CA . GLN A 1 79 ? -4.746 35.156 20.281 1 98.44 79 GLN A CA 1
ATOM 660 C C . GLN A 1 79 ? -4.992 36.531 19.656 1 98.44 79 GLN A C 1
ATOM 662 O O . GLN A 1 79 ? -4.816 37.562 20.328 1 98.44 79 GLN A O 1
ATOM 667 N N . ILE A 1 80 ? -5.391 36.562 18.391 1 98.62 80 ILE A N 1
ATOM 668 C CA . ILE A 1 80 ? -5.664 37.812 17.672 1 98.62 80 ILE A CA 1
ATOM 669 C C . ILE A 1 80 ? -6.781 38.562 18.391 1 98.62 80 ILE A C 1
ATOM 671 O O . ILE A 1 80 ? -6.688 39.781 18.562 1 98.62 80 ILE A O 1
ATOM 675 N N . GLY A 1 81 ? -7.773 37.812 18.812 1 98.44 81 GLY A N 1
ATOM 676 C CA . GLY A 1 81 ? -8.867 38.438 19.547 1 98.44 81 GLY A CA 1
ATOM 677 C C . GLY A 1 81 ? -8.414 39.062 20.844 1 98.44 81 GLY A C 1
ATOM 678 O O . GLY A 1 81 ? -8.773 40.219 21.125 1 98.44 81 GLY A O 1
ATOM 679 N N . ARG A 1 82 ? -7.621 38.406 21.594 1 97.81 82 ARG A N 1
ATOM 680 C CA . ARG A 1 82 ? -7.086 38.906 22.859 1 97.81 82 ARG A CA 1
ATOM 681 C C . ARG A 1 82 ? -6.25 40.156 22.625 1 97.81 82 ARG A C 1
ATOM 683 O O . ARG A 1 82 ? -6.414 41.156 23.328 1 97.81 82 ARG A O 1
ATOM 690 N N . CYS A 1 83 ? -5.422 40.062 21.688 1 98.31 83 CYS A N 1
ATOM 691 C CA . CYS A 1 83 ? -4.527 41.188 21.391 1 98.31 83 CYS A CA 1
ATOM 692 C C . CYS A 1 83 ? -5.301 42.406 20.859 1 98.31 83 CYS A C 1
ATOM 694 O O . CYS A 1 83 ? -5.016 43.531 21.234 1 98.31 83 CYS A O 1
ATOM 696 N N . THR A 1 84 ? -6.254 42.094 20.016 1 98.31 84 THR A N 1
ATOM 697 C CA . THR A 1 84 ? -7.07 43.156 19.453 1 98.31 84 THR A CA 1
ATOM 698 C C . THR A 1 84 ? -7.863 43.875 20.547 1 98.31 84 THR A C 1
ATOM 700 O O . THR A 1 84 ? -7.945 45.094 20.562 1 98.31 84 THR A O 1
ATOM 703 N N . THR A 1 85 ? -8.43 43.125 21.5 1 97.88 85 THR A N 1
ATOM 704 C CA . THR A 1 85 ? -9.188 43.688 22.609 1 97.88 85 THR A CA 1
ATOM 705 C C . THR A 1 85 ? -8.297 44.562 23.484 1 97.88 85 THR A C 1
ATOM 707 O O . THR A 1 85 ? -8.672 45.688 23.812 1 97.88 85 THR A O 1
ATOM 710 N N . LYS A 1 86 ? -7.16 44.062 23.781 1 97.62 86 LYS A N 1
ATOM 711 C CA . LYS A 1 86 ? -6.223 44.844 24.609 1 97.62 86 LYS A CA 1
ATOM 712 C C . LYS A 1 86 ? -5.793 46.125 23.891 1 97.62 86 LYS A C 1
ATOM 714 O O . LYS A 1 86 ? -5.727 47.188 24.516 1 97.62 86 LYS A O 1
ATOM 719 N N . LEU A 1 87 ? -5.473 46.031 22.625 1 98 87 LEU A N 1
ATOM 720 C CA . LEU A 1 87 ? -5.082 47.188 21.828 1 98 87 LEU A CA 1
ATOM 721 C C . LEU A 1 87 ? -6.188 48.25 21.812 1 98 87 LEU A C 1
ATOM 723 O O . LEU A 1 87 ? -5.922 49.438 22.016 1 98 87 LEU A O 1
ATOM 727 N N . SER A 1 88 ? -7.414 47.812 21.656 1 97.94 88 SER A N 1
ATOM 728 C CA . SER A 1 88 ? -8.562 48.688 21.609 1 97.94 88 SER A CA 1
ATOM 729 C C . SER A 1 88 ? -8.727 49.438 22.938 1 97.94 88 SER A C 1
ATOM 731 O O . SER A 1 88 ? -8.945 50.656 22.953 1 97.94 88 SER A O 1
ATOM 733 N N . LYS A 1 89 ? -8.555 48.75 24.047 1 96.75 89 LYS A N 1
ATOM 734 C CA . LYS A 1 89 ? -8.656 49.375 25.359 1 96.75 89 LYS A CA 1
ATOM 735 C C . LYS A 1 89 ? -7.551 50.406 25.578 1 96.75 89 LYS A C 1
ATOM 737 O O . LYS A 1 89 ? -7.797 51.469 26.109 1 96.75 89 LYS A O 1
ATOM 742 N N . THR A 1 90 ? -6.445 50.062 25.141 1 96.56 90 THR A N 1
ATOM 743 C CA . THR A 1 90 ? -5.297 50.938 25.312 1 96.56 90 THR A CA 1
ATOM 744 C C . THR A 1 90 ? -5.449 52.188 24.453 1 96.56 90 THR A C 1
ATOM 746 O O . THR A 1 90 ? -5.191 53.312 24.922 1 96.56 90 THR A O 1
ATOM 749 N N . THR A 1 91 ? -5.879 52.031 23.266 1 97.12 91 THR A N 1
ATOM 750 C CA . THR A 1 91 ? -6.078 53.156 22.375 1 97.12 91 THR A CA 1
ATOM 751 C C . THR A 1 91 ? -7.176 54.062 22.906 1 97.12 91 THR A C 1
ATOM 753 O O . THR A 1 91 ? -7.066 55.312 22.812 1 97.12 91 THR A O 1
ATOM 756 N N . ALA A 1 92 ? -8.219 53.469 23.5 1 97.5 92 ALA A N 1
ATOM 757 C CA . ALA A 1 92 ? -9.281 54.25 24.109 1 97.5 92 ALA A CA 1
ATOM 758 C C . ALA A 1 92 ? -8.766 55.094 25.281 1 97.5 92 ALA A C 1
ATOM 760 O O . ALA A 1 92 ? -9.125 56.25 25.438 1 97.5 92 ALA A O 1
ATOM 761 N N . LEU A 1 93 ? -7.93 54.469 26.062 1 96.75 93 LEU A N 1
ATOM 762 C CA . LEU A 1 93 ? -7.328 55.188 27.188 1 96.75 93 LEU A CA 1
ATOM 763 C C . LEU A 1 93 ? -6.48 56.344 26.703 1 96.75 93 LEU A C 1
ATOM 765 O O . LEU A 1 93 ? -6.578 57.469 27.25 1 96.75 93 LEU A O 1
ATOM 769 N N . ILE A 1 94 ? -5.727 56.188 25.656 1 96.62 94 ILE A N 1
ATOM 770 C CA . ILE A 1 94 ? -4.867 57.219 25.109 1 96.62 94 ILE A CA 1
ATOM 771 C C . ILE A 1 94 ? -5.719 58.375 24.594 1 96.62 94 ILE A C 1
ATOM 773 O O . ILE A 1 94 ? -5.445 59.531 24.906 1 96.62 94 ILE A O 1
ATOM 777 N N . GLN A 1 95 ? -6.75 58.062 23.906 1 96.44 95 GLN A N 1
ATOM 778 C CA . GLN A 1 95 ? -7.625 59.094 23.359 1 96.44 95 GLN A CA 1
ATOM 779 C C . GLN A 1 95 ? -8.305 59.875 24.453 1 96.44 95 GLN A C 1
ATOM 781 O O . GLN A 1 95 ? -8.398 61.094 24.375 1 96.44 95 GLN A O 1
ATOM 786 N N . PHE A 1 96 ? -8.773 59.156 25.453 1 95.56 96 PHE A N 1
ATOM 787 C CA . PHE A 1 96 ? -9.398 59.812 26.594 1 95.56 96 PHE A CA 1
ATOM 788 C C . PHE A 1 96 ? -8.43 60.781 27.266 1 95.56 96 PHE A C 1
ATOM 790 O O . PHE A 1 96 ? -8.781 61.906 27.578 1 95.56 96 PHE A O 1
ATOM 797 N N . CYS A 1 97 ? -7.262 60.375 27.453 1 94.94 97 CYS A N 1
ATOM 798 C CA . CYS A 1 97 ? -6.242 61.188 28.109 1 94.94 97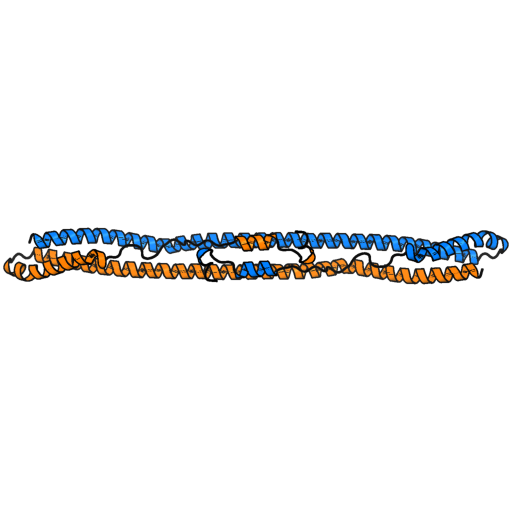 CYS A CA 1
ATOM 799 C C . CYS A 1 97 ? -5.895 62.406 27.266 1 94.94 97 CYS A C 1
ATOM 801 O O . CYS A 1 97 ? -5.676 63.5 27.797 1 94.94 97 CYS A O 1
ATOM 803 N N . ILE A 1 98 ? -5.875 62.219 25.969 1 93.44 98 ILE A N 1
ATOM 804 C CA . ILE A 1 98 ? -5.59 63.312 25.062 1 93.44 98 ILE A CA 1
ATOM 805 C C . ILE A 1 98 ? -6.676 64.375 25.203 1 93.44 98 ILE A C 1
ATOM 807 O O . ILE A 1 98 ? -6.375 65.562 25.234 1 93.44 98 ILE A O 1
ATOM 811 N N . GLU A 1 99 ? -7.957 64 25.328 1 92.69 99 GLU A N 1
ATOM 812 C CA . GLU A 1 99 ? -9.062 64.938 25.5 1 92.69 99 GLU A CA 1
ATOM 813 C C . GLU A 1 99 ? -8.945 65.688 26.828 1 92.69 99 GLU A C 1
ATOM 815 O O . GLU A 1 99 ? -9.25 66.875 26.891 1 92.69 99 GLU A O 1
ATOM 820 N N . VAL A 1 100 ? -8.492 65 27.797 1 91.5 100 VAL A N 1
ATOM 821 C CA . VAL A 1 100 ? -8.352 65.625 29.109 1 91.5 100 VAL A CA 1
ATOM 822 C C . VAL A 1 100 ? -7.207 66.625 29.094 1 91.5 100 VAL A C 1
ATOM 824 O O . VAL A 1 100 ? -7.277 67.688 29.75 1 91.5 100 VAL A O 1
ATOM 827 N N . LEU A 1 101 ? -6.176 66.312 28.312 1 89.06 101 LEU A N 1
ATOM 828 C CA . LEU A 1 101 ? -5.035 67.188 28.188 1 89.06 101 LEU A CA 1
ATOM 829 C C . LEU A 1 101 ? -5.438 68.5 27.531 1 89.06 101 LEU A C 1
ATOM 831 O O . LEU A 1 101 ? -4.781 69.562 27.719 1 89.06 101 LEU A O 1
ATOM 835 N N . LYS A 1 102 ? -6.535 68.438 26.797 1 86.81 102 LYS A N 1
ATOM 836 C CA . LYS A 1 102 ? -7.02 69.625 26.109 1 86.81 102 LYS A CA 1
ATOM 837 C C . LYS A 1 102 ? -7.906 70.5 27 1 86.81 102 LYS A C 1
ATOM 839 O O . LYS A 1 102 ? -8.328 71.562 26.625 1 86.81 102 LYS A O 1
ATOM 844 N N . GLU A 1 103 ? -8.195 70.062 28.203 1 85.12 103 GLU A N 1
ATOM 845 C CA . GLU A 1 103 ? -9.039 70.75 29.141 1 85.12 103 GLU A CA 1
ATOM 846 C C . GLU A 1 103 ? -8.414 72.125 29.531 1 85.12 103 GLU A C 1
ATOM 848 O O . GLU A 1 103 ? -7.328 72.125 30.109 1 85.12 103 GLU A O 1
ATOM 853 N N . PRO A 1 104 ? -9.141 73.188 29.234 1 86.06 104 PRO A N 1
ATOM 854 C CA . PRO A 1 104 ? -8.562 74.5 29.484 1 86.06 104 PRO A CA 1
ATOM 855 C C . PRO A 1 104 ? -8.523 74.875 30.969 1 86.06 104 PRO A C 1
ATOM 857 O O . PRO A 1 104 ? -7.617 75.562 31.406 1 86.06 104 PRO A O 1
ATOM 860 N N . ASP A 1 105 ? -9.398 74.375 31.828 1 90.62 105 ASP A N 1
ATOM 861 C CA . ASP A 1 105 ? -9.438 74.625 33.25 1 90.62 105 ASP A CA 1
ATOM 862 C C . ASP A 1 105 ? -8.414 73.812 34.031 1 90.62 105 ASP A C 1
ATOM 864 O O . ASP A 1 105 ? -8.578 72.625 34.188 1 90.62 105 ASP A O 1
ATOM 868 N N . PRO A 1 106 ? -7.484 74.5 34.562 1 85.62 106 PRO A N 1
ATOM 869 C CA . PRO A 1 106 ? -6.422 73.75 35.281 1 85.62 106 PRO A CA 1
ATOM 870 C C . PRO A 1 106 ? -6.938 73 36.5 1 85.62 106 PRO A C 1
ATOM 872 O O . PRO A 1 106 ? -6.426 71.938 36.812 1 85.62 106 PRO A O 1
ATOM 875 N N . ALA A 1 107 ? -7.887 73.562 37.219 1 87.81 107 ALA A N 1
ATOM 876 C CA . ALA A 1 107 ? -8.438 72.938 38.375 1 87.81 107 ALA A CA 1
ATOM 877 C C . ALA A 1 107 ? -9.125 71.625 38 1 87.81 107 ALA A C 1
ATOM 879 O O . ALA A 1 107 ? -8.938 70.625 38.688 1 87.81 107 ALA A O 1
ATOM 880 N N . THR A 1 108 ? -9.828 71.75 36.906 1 86.19 108 THR A N 1
ATOM 881 C CA . THR A 1 108 ? -10.508 70.562 36.406 1 86.19 108 THR A CA 1
ATOM 882 C C . THR A 1 108 ? -9.5 69.5 35.969 1 86.19 108 THR A C 1
ATOM 884 O O . THR A 1 108 ? -9.656 68.312 36.25 1 86.19 108 THR A O 1
ATOM 887 N N . TYR A 1 109 ? -8.414 70 35.281 1 85.69 109 TYR A N 1
ATOM 888 C CA . TYR A 1 109 ? -7.367 69.062 34.844 1 85.69 109 TYR A CA 1
ATOM 889 C C . TYR A 1 109 ? -6.688 68.375 36 1 85.69 109 TYR A C 1
ATOM 891 O O . TYR A 1 109 ? -6.465 67.188 35.969 1 85.69 109 TYR A O 1
ATOM 899 N N . LEU A 1 110 ? -6.363 69.062 37.031 1 85.31 110 LEU A N 1
ATOM 900 C CA . LEU A 1 110 ? -5.637 68.562 38.188 1 85.31 110 LEU A CA 1
ATOM 901 C C . LEU A 1 110 ? -6.473 67.5 38.938 1 85.31 110 LEU A C 1
ATOM 903 O O . LEU A 1 110 ? -5.93 66.562 39.469 1 85.31 110 LEU A O 1
ATOM 907 N N . GLN A 1 111 ? -7.75 67.562 38.781 1 88.56 111 GLN A N 1
ATOM 908 C CA . GLN A 1 111 ? -8.672 66.688 39.469 1 88.56 111 GLN A CA 1
ATOM 909 C C . GLN A 1 111 ? -8.664 65.312 38.875 1 88.56 111 GLN A C 1
ATOM 911 O O . GLN A 1 111 ? -8.797 64.312 39.594 1 88.56 111 GLN A O 1
ATOM 916 N N . VAL A 1 112 ? -8.359 65.312 37.625 1 88 112 VAL A N 1
ATOM 917 C CA . VAL A 1 112 ? -8.547 64.062 36.938 1 88 112 VAL A CA 1
ATOM 918 C C . VAL A 1 112 ? -7.195 63.5 36.5 1 88 112 VAL A C 1
ATOM 920 O O . VAL A 1 112 ? -7.07 62.312 36.219 1 88 112 VAL A O 1
ATOM 923 N N . SER A 1 113 ? -6.25 64.312 36.5 1 87.12 113 SER A N 1
ATOM 924 C CA . SER A 1 113 ? -4.984 64 35.844 1 87.12 113 SER A CA 1
ATOM 925 C C . SER A 1 113 ? -4.254 62.906 36.625 1 87.12 113 SER A C 1
ATOM 927 O O . SER A 1 113 ? -3.676 62 36.031 1 87.12 113 SER A O 1
ATOM 929 N N . ASN A 1 114 ? -4.391 62.969 38 1 89.81 114 ASN A N 1
ATOM 930 C CA . ASN A 1 114 ? -3.68 62 38.844 1 89.81 114 ASN A CA 1
ATOM 931 C C . ASN A 1 114 ? -4.199 60.594 38.625 1 89.81 114 ASN A C 1
ATOM 933 O O . ASN A 1 114 ? -3.412 59.656 38.5 1 89.81 114 ASN A O 1
ATOM 937 N N . ALA A 1 115 ? -5.398 60.469 38.5 1 92.62 115 ALA A N 1
ATOM 938 C CA . ALA A 1 115 ? -6.012 59.156 38.281 1 92.62 115 ALA A CA 1
ATOM 939 C C . ALA A 1 115 ? -5.648 58.594 36.906 1 92.62 115 ALA A C 1
ATOM 941 O O . ALA A 1 115 ? -5.395 57.406 36.781 1 92.62 115 ALA A O 1
ATOM 942 N N . LEU A 1 116 ? -5.531 59.5 35.969 1 94.19 116 LEU A N 1
ATOM 943 C CA . LEU A 1 116 ? -5.207 59.094 34.625 1 94.19 116 LEU A CA 1
ATOM 944 C C . LEU A 1 116 ? -3.736 58.719 34.5 1 94.19 116 LEU A C 1
ATOM 946 O O . LEU A 1 116 ? -3.391 57.75 33.812 1 94.19 116 LEU A O 1
ATOM 950 N N . ILE A 1 117 ? -2.91 59.438 35.188 1 93.94 117 ILE A N 1
ATOM 951 C CA . ILE A 1 117 ? -1.485 59.125 35.219 1 93.94 117 ILE A CA 1
ATOM 952 C C . ILE A 1 117 ? -1.271 57.719 35.844 1 93.94 117 ILE A C 1
ATOM 954 O O . ILE A 1 117 ? -0.508 56.906 35.312 1 93.94 117 ILE A O 1
ATOM 958 N N . ASN A 1 118 ? -2.006 57.5 36.875 1 94.88 118 ASN A N 1
ATOM 959 C CA . ASN A 1 118 ? -1.9 56.188 37.531 1 94.88 118 ASN A CA 1
ATOM 960 C C . ASN A 1 118 ? -2.381 55.062 36.594 1 94.88 118 ASN A C 1
ATOM 962 O O . ASN A 1 118 ? -1.73 54.031 36.5 1 94.88 118 ASN A O 1
ATOM 966 N N . ARG A 1 119 ? -3.426 55.281 35.938 1 95.56 119 ARG A N 1
ATOM 967 C CA . ARG A 1 119 ? -3.992 54.25 35.062 1 95.56 119 ARG A CA 1
ATOM 968 C C . ARG A 1 119 ? -3.061 54 33.875 1 95.56 119 ARG A C 1
ATOM 970 O O . ARG A 1 119 ? -2.801 52.844 33.531 1 95.56 119 ARG A O 1
ATOM 977 N N . ALA A 1 120 ? -2.607 55.094 33.281 1 95.44 120 ALA A N 1
ATOM 978 C CA . ALA A 1 120 ? -1.72 54.969 32.125 1 95.44 120 ALA A CA 1
ATOM 979 C C . ALA A 1 120 ? -0.407 54.281 32.531 1 95.44 120 ALA A C 1
ATOM 981 O O . ALA A 1 120 ? 0.11 53.469 31.781 1 95.44 120 ALA A O 1
ATOM 982 N N . THR A 1 121 ? 0.105 54.625 33.719 1 94.06 121 THR A N 1
ATOM 983 C CA . THR A 1 121 ? 1.343 54.031 34.219 1 94.06 121 THR A CA 1
ATOM 984 C C . THR A 1 121 ? 1.159 52.562 34.469 1 94.06 121 THR A C 1
ATOM 986 O O . THR A 1 121 ? 2.037 51.75 34.156 1 94.06 121 THR A O 1
ATOM 989 N N . THR A 1 122 ? 0.029 52.156 35 1 94.69 122 THR A N 1
ATOM 990 C CA . THR A 1 122 ? -0.279 50.781 35.281 1 94.69 122 THR A CA 1
ATOM 991 C C . THR A 1 122 ? -0.382 49.969 33.969 1 94.69 122 THR A C 1
ATOM 993 O O . THR A 1 122 ? 0.162 48.875 33.875 1 94.69 122 THR A O 1
ATOM 996 N N . GLN A 1 123 ? -1.049 50.562 33.031 1 94.88 123 GLN A N 1
ATOM 997 C CA . GLN A 1 123 ? -1.198 49.906 31.734 1 94.88 123 GLN A CA 1
ATOM 998 C C . GLN A 1 123 ? 0.152 49.719 31.047 1 94.88 123 GLN A C 1
ATOM 1000 O O . GLN A 1 123 ? 0.408 48.688 30.422 1 94.88 123 GLN A O 1
ATOM 1005 N N . GLU A 1 124 ? 0.962 50.812 31.109 1 93.69 124 GLU A N 1
ATOM 1006 C CA . GLU A 1 124 ? 2.299 50.719 30.531 1 93.69 124 GLU A CA 1
ATOM 1007 C C . GLU A 1 124 ? 3.131 49.625 31.188 1 93.69 124 GLU A C 1
ATOM 1009 O O . GLU A 1 124 ? 3.82 48.875 30.516 1 93.69 124 GLU A O 1
ATOM 1014 N N . PHE A 1 125 ? 2.943 49.5 32.469 1 91.88 125 PHE A N 1
ATOM 1015 C CA . PHE A 1 125 ? 3.699 48.531 33.25 1 91.88 125 PHE A CA 1
ATOM 1016 C C . PHE A 1 125 ? 3.256 47.125 32.906 1 91.88 125 PHE A C 1
ATOM 1018 O O . PHE A 1 125 ? 4.09 46.219 32.781 1 91.88 125 PHE A O 1
ATOM 1025 N N . LEU A 1 126 ? 1.998 46.875 32.656 1 94.31 126 LEU A N 1
ATOM 1026 C CA . LEU A 1 126 ? 1.437 45.531 32.469 1 94.31 126 LEU A CA 1
ATOM 1027 C C . LEU A 1 126 ? 1.448 45.156 31 1 94.31 126 LEU A C 1
ATOM 1029 O O . LEU A 1 126 ? 1.103 44.031 30.656 1 94.31 126 LEU A O 1
ATOM 1033 N N . TRP A 1 127 ? 1.938 46.062 30.188 1 95.56 127 TRP A N 1
ATOM 1034 C CA . TRP A 1 127 ? 1.8 45.906 28.75 1 95.56 127 TRP A CA 1
ATOM 1035 C C . TRP A 1 127 ? 2.4 44.594 28.297 1 95.56 127 TRP A C 1
ATOM 1037 O O . TRP A 1 127 ? 1.74 43.812 27.609 1 95.56 127 TRP A O 1
ATOM 1047 N N . HIS A 1 128 ? 3.613 44.344 28.734 1 90.44 128 HIS A N 1
ATOM 1048 C CA . HIS A 1 128 ? 4.324 43.156 28.25 1 90.44 128 HIS A CA 1
ATOM 1049 C C . HIS A 1 128 ? 3.623 41.875 28.688 1 90.44 128 HIS A C 1
ATOM 1051 O O . HIS A 1 128 ? 3.611 40.875 27.953 1 90.44 128 HIS A O 1
ATOM 1057 N N . LYS A 1 129 ? 2.998 41.938 29.828 1 92.44 129 LYS A N 1
ATOM 1058 C CA 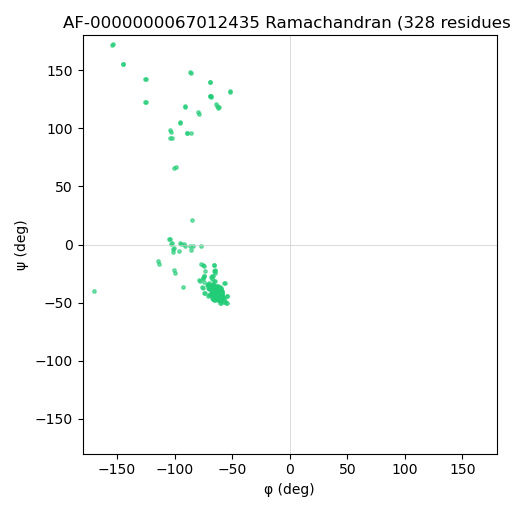. LYS A 1 129 ? 2.311 40.75 30.359 1 92.44 129 LYS A CA 1
ATOM 1059 C C . LYS A 1 129 ? 0.964 40.562 29.672 1 92.44 129 LYS A C 1
ATOM 1061 O O . LYS A 1 129 ? 0.56 39.406 29.422 1 92.44 129 LYS A O 1
ATOM 1066 N N . GLU A 1 130 ? 0.362 41.594 29.281 1 92.38 130 GLU A N 1
ATOM 1067 C CA . GLU A 1 130 ? -1.016 41.5 28.812 1 92.38 130 GLU A CA 1
ATOM 1068 C C . GLU A 1 130 ? -1.071 41.469 27.281 1 92.38 130 GLU A C 1
ATOM 1070 O O . GLU A 1 130 ? -2.07 41.031 26.703 1 92.38 130 GLU A O 1
ATOM 1075 N N . MET A 1 131 ? -0.017 42.031 26.594 1 95.25 131 MET A N 1
ATOM 1076 C CA . MET A 1 131 ? 0.067 42.031 25.141 1 95.25 131 MET A CA 1
ATOM 1077 C C . MET A 1 131 ? 1.041 40.969 24.641 1 95.25 131 MET A C 1
ATOM 1079 O O . MET A 1 131 ? 2.236 41.219 24.5 1 95.25 131 MET A O 1
ATOM 1083 N N . GLN A 1 132 ? 0.481 39.781 24.375 1 95.06 132 GLN A N 1
ATOM 1084 C CA . GLN A 1 132 ? 1.288 38.656 23.891 1 95.06 132 GLN A CA 1
ATOM 1085 C C . GLN A 1 132 ? 1.104 38.438 22.406 1 95.06 132 GLN A C 1
ATOM 1087 O O . GLN A 1 132 ? 0.17 37.75 21.969 1 95.06 132 GLN A O 1
ATOM 1092 N N . THR A 1 133 ? 2.094 39.031 21.672 1 96.62 133 THR A N 1
ATOM 1093 C CA . THR A 1 133 ? 1.918 39 20.234 1 96.62 133 THR A CA 1
ATOM 1094 C C . THR A 1 133 ? 2.787 37.938 19.594 1 96.62 133 THR A C 1
ATOM 1096 O O . THR A 1 133 ? 2.785 37.781 18.359 1 96.62 133 THR A O 1
ATOM 1099 N N . THR A 1 134 ? 3.527 37.219 20.438 1 96.69 134 THR A N 1
ATOM 1100 C CA . THR A 1 134 ? 4.254 36.062 19.906 1 96.69 134 THR A CA 1
ATOM 1101 C C . THR A 1 134 ? 3.289 34.969 19.484 1 96.69 134 THR A C 1
ATOM 1103 O O . THR A 1 134 ? 2.381 34.594 20.234 1 96.69 134 THR A O 1
ATOM 1106 N N . PRO A 1 135 ? 3.471 34.531 18.25 1 97.75 135 PRO A N 1
ATOM 1107 C CA . PRO A 1 135 ? 2.566 33.5 17.781 1 97.75 135 PRO A CA 1
ATOM 1108 C C . PRO A 1 135 ? 2.492 32.312 18.75 1 97.75 135 PRO A C 1
ATOM 1110 O O . PRO A 1 135 ? 3.525 31.812 19.188 1 97.75 135 PRO A O 1
ATOM 1113 N N . GLU A 1 136 ? 1.332 31.875 19.078 1 97.5 136 GLU A N 1
ATOM 1114 C CA . GLU A 1 136 ? 1.124 30.797 20.031 1 97.5 136 GLU A CA 1
ATOM 1115 C C . GLU A 1 136 ? 0.985 29.453 19.312 1 97.5 136 GLU A C 1
ATOM 1117 O O . GLU A 1 136 ? 0.769 28.422 19.953 1 97.5 136 GLU A O 1
ATOM 1122 N N . ALA A 1 137 ? 1.072 29.438 18 1 96.5 137 ALA A N 1
ATOM 1123 C CA . ALA A 1 137 ? 1.085 28.234 17.172 1 96.5 137 ALA A CA 1
ATOM 1124 C C . ALA A 1 137 ? 1.989 28.406 15.953 1 96.5 137 ALA A C 1
ATOM 1126 O O . ALA A 1 137 ? 2.312 29.531 15.57 1 96.5 137 ALA A O 1
ATOM 1127 N N . ASP A 1 138 ? 2.43 27.328 15.484 1 96.31 138 ASP A N 1
ATOM 1128 C CA . ASP A 1 138 ? 3.215 27.312 14.25 1 96.31 138 ASP A CA 1
ATOM 1129 C C . ASP A 1 138 ? 2.318 27.125 13.031 1 96.31 138 ASP A C 1
ATOM 1131 O O . ASP A 1 138 ? 1.622 26.125 12.914 1 96.31 138 ASP A O 1
ATOM 1135 N N . PRO A 1 139 ? 2.34 28.141 12.148 1 96.5 139 PRO A N 1
ATOM 1136 C CA . PRO A 1 139 ? 1.495 27.984 10.969 1 96.5 139 PRO A CA 1
ATOM 1137 C C . PRO A 1 139 ? 1.953 26.844 10.062 1 96.5 139 PRO A C 1
ATOM 1139 O O . PRO A 1 139 ? 1.197 26.391 9.195 1 96.5 139 PRO A O 1
ATOM 1142 N N . ASP A 1 140 ? 3.186 26.406 10.234 1 95.75 140 ASP A N 1
ATOM 1143 C CA . ASP A 1 140 ? 3.736 25.328 9.422 1 95.75 140 ASP A CA 1
ATOM 1144 C C . ASP A 1 140 ? 3.391 23.953 10.016 1 95.75 140 ASP A C 1
ATOM 1146 O O . ASP A 1 140 ? 3.096 23.859 11.211 1 95.75 140 ASP A O 1
ATOM 1150 N N . PHE A 1 141 ? 3.24 23.062 9.164 1 95.31 141 PHE A N 1
ATOM 1151 C CA . PHE A 1 141 ? 3.08 21.672 9.57 1 95.31 141 PHE A CA 1
ATOM 1152 C C . PHE A 1 141 ? 4.418 20.938 9.531 1 95.31 141 PHE A C 1
ATOM 1154 O O . PHE A 1 141 ? 4.918 20.609 8.461 1 95.31 141 PHE A O 1
ATOM 1161 N N . ILE A 1 142 ? 5.039 20.672 10.742 1 91.62 142 ILE A N 1
ATOM 1162 C CA . ILE A 1 142 ? 6.359 20.062 10.852 1 91.62 142 ILE A CA 1
ATOM 1163 C C . ILE A 1 142 ? 6.227 18.562 11.141 1 91.62 142 ILE A C 1
ATOM 1165 O O . ILE A 1 142 ? 6.48 18.125 12.266 1 91.62 142 ILE A O 1
ATOM 1169 N N . LEU A 1 143 ? 5.73 17.859 10.219 1 93 143 LEU A N 1
ATOM 1170 C CA . LEU A 1 143 ? 5.531 16.406 10.297 1 93 143 LEU A CA 1
ATOM 1171 C C . LEU A 1 143 ? 6.195 15.711 9.117 1 93 143 LEU A C 1
ATOM 1173 O O . LEU A 1 143 ? 6.289 16.266 8.023 1 93 143 LEU A O 1
ATOM 1177 N N . ASN A 1 144 ? 6.754 14.578 9.375 1 93.75 144 ASN A N 1
ATOM 1178 C CA . ASN A 1 144 ? 7.34 13.734 8.344 1 93.75 144 ASN A CA 1
ATOM 1179 C C . ASN A 1 144 ? 6.766 12.32 8.375 1 93.75 144 ASN A C 1
ATOM 1181 O O . ASN A 1 144 ? 6.715 11.695 9.438 1 93.75 144 ASN A O 1
ATOM 1185 N N . LEU A 1 145 ? 6.23 12.016 7.211 1 95.12 145 LEU A N 1
ATOM 1186 C CA . LEU A 1 145 ? 5.73 10.641 7.113 1 95.12 145 LEU A CA 1
ATOM 1187 C C . LEU A 1 145 ? 6.883 9.641 7.125 1 95.12 145 LEU A C 1
ATOM 1189 O O . LEU A 1 145 ? 7.824 9.766 6.34 1 95.12 145 LEU A O 1
ATOM 1193 N N . ASP A 1 146 ? 6.891 8.641 7.988 1 95.31 146 ASP A N 1
ATOM 1194 C CA . ASP A 1 146 ? 7.906 7.598 8.062 1 95.31 146 ASP A CA 1
ATOM 1195 C C . ASP A 1 146 ? 7.551 6.422 7.156 1 95.31 146 ASP A C 1
ATOM 1197 O O . ASP A 1 146 ? 6.883 5.48 7.586 1 95.31 146 ASP A O 1
ATOM 1201 N N . VAL A 1 147 ? 8.117 6.445 5.98 1 96 147 VAL A N 1
ATOM 1202 C CA . VAL A 1 147 ? 7.664 5.492 4.973 1 96 147 VAL A CA 1
ATOM 1203 C C . VAL A 1 147 ? 8.648 4.328 4.883 1 96 147 VAL A C 1
ATOM 1205 O O . VAL A 1 147 ? 8.406 3.352 4.172 1 96 147 VAL A O 1
ATOM 1208 N N . ASN A 1 148 ? 9.789 4.309 5.605 1 95.06 148 ASN A N 1
ATOM 1209 C CA . ASN A 1 148 ? 10.891 3.371 5.398 1 95.06 148 ASN A CA 1
ATOM 1210 C C . ASN A 1 148 ? 10.445 1.927 5.613 1 95.06 148 ASN A C 1
ATOM 1212 O O . ASN A 1 148 ? 10.703 1.062 4.773 1 95.06 148 ASN A O 1
ATOM 1216 N N . ASN A 1 149 ? 9.773 1.681 6.672 1 94.94 149 ASN A N 1
ATOM 1217 C CA . ASN A 1 149 ? 9.312 0.328 6.973 1 94.94 149 ASN A CA 1
ATOM 1218 C C . ASN A 1 149 ? 8.344 -0.186 5.906 1 94.94 149 ASN A C 1
ATOM 1220 O O . ASN A 1 149 ? 8.422 -1.348 5.504 1 94.94 149 ASN A O 1
ATOM 1224 N N . LEU A 1 150 ? 7.461 0.668 5.469 1 97.5 150 LEU A N 1
ATOM 1225 C CA . LEU A 1 150 ? 6.469 0.291 4.469 1 97.5 150 LEU A CA 1
ATOM 1226 C C . LEU A 1 150 ? 7.125 0.024 3.121 1 97.5 150 LEU A C 1
ATOM 1228 O O . LEU A 1 150 ? 6.832 -0.979 2.469 1 97.5 150 LEU A O 1
ATOM 1232 N N . GLN A 1 151 ? 8.055 0.889 2.74 1 97.38 151 GLN A N 1
ATOM 1233 C CA . GLN A 1 151 ? 8.789 0.686 1.494 1 97.38 151 GLN A CA 1
ATOM 1234 C C . GLN A 1 151 ? 9.523 -0.648 1.502 1 97.38 151 GLN A C 1
ATOM 1236 O O . GLN A 1 151 ? 9.5 -1.387 0.515 1 97.38 151 GLN A O 1
ATOM 1241 N N . TYR A 1 152 ? 10.164 -0.943 2.537 1 97 152 TYR A N 1
ATOM 1242 C CA . TYR A 1 152 ? 10.883 -2.205 2.674 1 97 152 TYR A CA 1
ATOM 1243 C C . TYR A 1 152 ? 9.922 -3.389 2.592 1 97 152 TYR A C 1
ATOM 1245 O O . TYR A 1 152 ? 10.211 -4.379 1.913 1 97 152 TYR A O 1
ATOM 1253 N N . ALA A 1 153 ? 8.82 -3.314 3.305 1 97.12 153 ALA A N 1
ATOM 1254 C CA . ALA A 1 153 ? 7.832 -4.391 3.301 1 97.12 153 ALA A CA 1
ATOM 1255 C C . ALA A 1 153 ? 7.285 -4.625 1.897 1 97.12 153 ALA A C 1
ATOM 1257 O O . ALA A 1 153 ? 7.027 -5.766 1.506 1 97.12 153 ALA A O 1
ATOM 1258 N N . ILE A 1 154 ? 7.098 -3.557 1.129 1 98.12 154 ILE A N 1
ATOM 1259 C CA . ILE A 1 154 ? 6.613 -3.688 -0.241 1 98.12 154 ILE A CA 1
ATOM 1260 C C . ILE A 1 154 ? 7.664 -4.395 -1.095 1 98.12 154 ILE A C 1
ATOM 1262 O O . ILE A 1 154 ? 7.348 -5.336 -1.825 1 98.12 154 ILE A O 1
ATOM 1266 N N . GLN A 1 155 ? 8.914 -4.012 -0.944 1 95.75 155 GLN A N 1
ATOM 1267 C CA . GLN A 1 155 ? 10 -4.555 -1.758 1 95.75 155 GLN A CA 1
ATOM 1268 C C . GLN A 1 155 ? 10.227 -6.031 -1.453 1 95.75 155 GLN A C 1
ATOM 1270 O O . GLN A 1 155 ? 10.664 -6.789 -2.324 1 95.75 155 GLN A O 1
ATOM 1275 N N . THR A 1 156 ? 9.891 -6.414 -0.25 1 95 156 THR A N 1
ATOM 1276 C CA . THR A 1 156 ? 10.203 -7.781 0.156 1 95 156 THR A CA 1
ATOM 1277 C C . THR A 1 156 ? 8.953 -8.648 0.144 1 95 156 THR A C 1
ATOM 1279 O O . THR A 1 156 ? 8.977 -9.797 0.596 1 95 156 THR A O 1
ATOM 1282 N N . LEU A 1 157 ? 7.859 -8.102 -0.294 1 96.19 157 LEU A N 1
ATOM 1283 C CA . LEU A 1 157 ? 6.648 -8.906 -0.428 1 96.19 157 LEU A CA 1
ATOM 1284 C C . LEU A 1 157 ? 6.852 -10.039 -1.424 1 96.19 157 LEU A C 1
ATOM 1286 O O . LEU A 1 157 ? 7.156 -9.805 -2.594 1 96.19 157 LEU A O 1
ATOM 1290 N N . ASP A 1 158 ? 6.707 -11.219 -0.874 1 95.94 158 ASP A N 1
ATOM 1291 C CA . ASP A 1 158 ? 6.949 -12.406 -1.686 1 95.94 158 ASP A CA 1
ATOM 1292 C C . ASP A 1 158 ? 6.164 -13.602 -1.156 1 95.94 158 ASP A C 1
ATOM 1294 O O . ASP A 1 158 ? 5.492 -13.508 -0.127 1 95.94 158 ASP A O 1
ATOM 1298 N N . PHE A 1 159 ? 6.227 -14.609 -1.94 1 96.19 159 PHE A N 1
ATOM 1299 C CA . PHE A 1 159 ? 5.652 -15.859 -1.465 1 96.19 159 PHE A CA 1
ATOM 1300 C C . PHE A 1 159 ? 6.48 -16.438 -0.323 1 96.19 159 PHE A C 1
ATOM 1302 O O . PHE A 1 159 ? 7.711 -16.391 -0.354 1 96.19 159 PHE A O 1
ATOM 1309 N N . ALA A 1 160 ? 5.805 -16.984 0.681 1 93.69 160 ALA A N 1
ATOM 1310 C CA . ALA A 1 160 ? 6.453 -17.531 1.864 1 93.69 160 ALA A CA 1
ATOM 1311 C C . ALA A 1 160 ? 7.457 -18.625 1.481 1 93.69 160 ALA A C 1
ATOM 1313 O O . ALA A 1 160 ? 8.508 -18.75 2.109 1 93.69 160 ALA A O 1
ATOM 1314 N N . GLN A 1 161 ? 7.18 -19.375 0.425 1 91 161 GLN A N 1
ATOM 1315 C CA . GLN A 1 161 ? 8 -20.5 -0.007 1 91 161 GLN A CA 1
ATOM 1316 C C . GLN A 1 161 ? 9.289 -20.016 -0.659 1 91 161 GLN A C 1
ATOM 1318 O O . GLN A 1 161 ? 10.25 -20.781 -0.792 1 91 161 GLN A O 1
ATOM 1323 N N . LEU A 1 162 ? 9.203 -18.859 -1.104 1 88 162 LEU A N 1
ATOM 1324 C CA . LEU A 1 162 ? 10.359 -18.328 -1.814 1 88 162 LEU A CA 1
ATOM 1325 C C . LEU A 1 162 ? 11.234 -17.5 -0.884 1 88 162 LEU A C 1
ATOM 1327 O O . LEU A 1 162 ? 12.281 -16.984 -1.299 1 88 162 LEU A O 1
ATOM 1331 N N . LYS A 1 163 ? 10.609 -17.359 0.44 1 76.25 163 LYS A N 1
ATOM 1332 C CA . LYS A 1 163 ? 11.305 -16.578 1.459 1 76.25 163 LYS A CA 1
ATOM 1333 C C . LYS A 1 163 ? 12.312 -17.438 2.217 1 76.25 163 LYS A C 1
ATOM 1335 O O . LYS A 1 163 ? 12.031 -18.578 2.557 1 76.25 163 LYS A O 1
ATOM 1340 N N . GLY A 1 164 ? 13.477 -17.562 2.029 1 63.94 164 GLY A N 1
ATOM 1341 C CA . GLY A 1 164 ? 14.578 -18.266 2.656 1 63.94 164 GLY A CA 1
ATOM 1342 C C . GLY A 1 164 ? 15.93 -17.875 2.104 1 63.94 164 GLY A C 1
ATOM 1343 O O . GLY A 1 164 ? 16.953 -18.094 2.744 1 63.94 164 GLY A O 1
ATOM 1344 N N . PHE A 1 165 ? 15.93 -17.719 0.834 1 49.41 165 PHE A N 1
ATOM 1345 C CA . PHE A 1 165 ? 17.312 -17.625 0.388 1 49.41 165 PHE A CA 1
ATOM 1346 C C . PHE A 1 165 ? 17.875 -16.234 0.688 1 49.41 165 PHE A C 1
ATOM 1348 O O . PHE A 1 165 ? 19.031 -15.938 0.358 1 49.41 165 PHE A O 1
ATOM 1355 N N . PHE A 1 166 ? 17.109 -15.406 1.216 1 42.47 166 PHE A N 1
ATOM 1356 C CA . PHE A 1 166 ? 17.906 -14.266 1.662 1 42.47 166 PHE A CA 1
ATOM 1357 C C . PHE A 1 166 ? 18.281 -14.414 3.131 1 42.47 166 PHE A C 1
ATOM 1359 O O . PHE A 1 166 ? 17.562 -15.039 3.904 1 42.47 166 PHE A O 1
ATOM 1366 N N . MET B 1 1 ? 1.121 67.938 33.406 1 72.5 1 MET B N 1
ATOM 1367 C CA . MET B 1 1 ? 0.9 67.75 31.969 1 72.5 1 MET B CA 1
ATOM 1368 C C . MET B 1 1 ? 2.027 67 31.328 1 72.5 1 MET B C 1
ATOM 1370 O O . MET B 1 1 ? 1.774 66.062 30.562 1 72.5 1 MET B O 1
ATOM 1374 N N . ALA B 1 2 ? 3.207 67.188 31.828 1 84.19 2 ALA B N 1
ATOM 1375 C CA . ALA B 1 2 ? 4.379 66.562 31.203 1 84.19 2 ALA B CA 1
ATOM 1376 C C . ALA B 1 2 ? 4.418 65.062 31.438 1 84.19 2 ALA B C 1
ATOM 1378 O O . ALA B 1 2 ? 4.676 64.312 30.5 1 84.19 2 ALA B O 1
ATOM 1379 N N . GLU B 1 3 ? 3.93 64.688 32.656 1 89.06 3 GLU B N 1
ATOM 1380 C CA . GLU B 1 3 ? 4.035 63.25 33 1 89.06 3 GLU B CA 1
ATOM 1381 C C . GLU B 1 3 ? 3.041 62.406 32.219 1 89.06 3 GLU B C 1
ATOM 1383 O O . GLU B 1 3 ? 3.4 61.375 31.688 1 89.06 3 GLU B O 1
ATOM 1388 N N . LEU B 1 4 ? 1.871 62.969 32.125 1 92.25 4 LEU B N 1
ATOM 1389 C CA . LEU B 1 4 ? 0.84 62.25 31.391 1 92.25 4 LEU B CA 1
ATOM 1390 C C . LEU B 1 4 ? 1.196 62.156 29.922 1 92.25 4 LEU B C 1
ATOM 1392 O O . LEU B 1 4 ? 1.076 61.094 29.312 1 92.25 4 LEU B O 1
ATOM 1396 N N . SER B 1 5 ? 1.728 63.281 29.391 1 91.5 5 SER B N 1
ATOM 1397 C CA . SER B 1 5 ? 2.105 63.312 27.984 1 91.5 5 SER B CA 1
ATOM 1398 C C . SER B 1 5 ? 3.205 62.312 27.688 1 91.5 5 SER B C 1
ATOM 1400 O O . SER B 1 5 ? 3.176 61.656 26.641 1 91.5 5 SER B O 1
ATOM 1402 N N . GLN B 1 6 ? 4.102 62.125 28.594 1 94.38 6 GLN B N 1
ATOM 1403 C CA . GLN B 1 6 ? 5.219 61.219 28.406 1 94.38 6 GLN B CA 1
ATOM 1404 C C . GLN B 1 6 ? 4.75 59.75 28.422 1 94.38 6 GLN B C 1
ATOM 1406 O O . GLN B 1 6 ? 5.172 58.938 27.594 1 94.38 6 GLN B O 1
ATOM 1411 N N . ILE B 1 7 ? 3.918 59.469 29.344 1 95.25 7 ILE B N 1
ATOM 1412 C CA . ILE B 1 7 ? 3.424 58.094 29.469 1 95.25 7 ILE B CA 1
ATOM 1413 C C . ILE B 1 7 ? 2.559 57.75 28.25 1 95.25 7 ILE B C 1
ATOM 1415 O O . ILE B 1 7 ? 2.578 56.625 27.766 1 95.25 7 ILE B O 1
ATOM 1419 N N . LEU B 1 8 ? 1.827 58.719 27.719 1 95.81 8 LEU B N 1
ATOM 1420 C CA . LEU B 1 8 ? 0.973 58.5 26.562 1 95.81 8 LEU B CA 1
ATOM 1421 C C . LEU B 1 8 ? 1.81 58.281 25.312 1 95.81 8 LEU B C 1
ATOM 1423 O O . LEU B 1 8 ? 1.42 57.469 24.438 1 95.81 8 LEU B O 1
ATOM 1427 N N . GLN B 1 9 ? 2.938 58.938 25.266 1 95.94 9 GLN B N 1
ATOM 1428 C CA . GLN B 1 9 ? 3.84 58.719 24.141 1 95.94 9 GLN B CA 1
ATOM 1429 C C . GLN B 1 9 ? 4.375 57.281 24.141 1 95.94 9 GLN B C 1
ATOM 1431 O O . GLN B 1 9 ? 4.441 56.656 23.078 1 95.94 9 GLN B O 1
ATOM 1436 N N . LEU B 1 10 ? 4.707 56.781 25.328 1 96.12 10 LEU B N 1
ATOM 1437 C CA . LEU B 1 10 ? 5.199 55.438 25.453 1 96.12 10 LEU B CA 1
ATOM 1438 C C . LEU B 1 10 ? 4.117 54.438 25.078 1 96.12 10 LEU B C 1
ATOM 1440 O O . LEU B 1 10 ? 4.375 53.5 24.297 1 96.12 10 LEU B O 1
ATOM 1444 N N . LEU B 1 11 ? 2.896 54.625 25.531 1 96.5 11 LEU B N 1
ATOM 1445 C CA . LEU B 1 11 ? 1.788 53.719 25.234 1 96.5 11 LEU B CA 1
ATOM 1446 C C . LEU B 1 11 ? 1.438 53.75 23.75 1 96.5 11 LEU B C 1
ATOM 1448 O O . LEU B 1 11 ? 1.107 52.719 23.172 1 96.5 11 LEU B O 1
ATOM 1452 N N . SER B 1 12 ? 1.512 54.938 23.203 1 96.25 12 SER B N 1
ATOM 1453 C CA . SER B 1 12 ? 1.188 55.094 21.781 1 96.25 12 SER B CA 1
ATOM 1454 C C . SER B 1 12 ? 2.166 54.312 20.922 1 96.25 12 SER B C 1
ATOM 1456 O O . SER B 1 12 ? 1.769 53.688 19.938 1 96.25 12 SER B O 1
ATOM 1458 N N . GLU B 1 13 ? 3.453 54.312 21.281 1 96.94 13 GLU B N 1
ATOM 1459 C CA . GLU B 1 13 ? 4.461 53.562 20.562 1 96.94 13 GLU B CA 1
ATOM 1460 C C . GLU B 1 13 ? 4.219 52.062 20.703 1 96.94 13 GLU B C 1
ATOM 1462 O O . GLU B 1 13 ? 4.332 51.312 19.719 1 96.94 13 GLU B O 1
ATOM 1467 N N . LYS B 1 14 ? 3.941 51.656 21.812 1 96.94 14 LYS B N 1
ATOM 1468 C CA . LYS B 1 14 ? 3.641 50.25 22.062 1 96.94 14 LYS B CA 1
ATOM 1469 C C . LYS B 1 14 ? 2.406 49.781 21.281 1 96.94 14 LYS B C 1
ATOM 1471 O O . LYS B 1 14 ? 2.391 48.719 20.703 1 96.94 14 LYS B O 1
ATOM 1476 N N . ALA B 1 15 ? 1.416 50.656 21.234 1 97.12 15 ALA B N 1
ATOM 1477 C CA . ALA B 1 15 ? 0.187 50.344 20.5 1 97.12 15 ALA B CA 1
ATOM 1478 C C . ALA B 1 15 ? 0.457 50.219 19 1 97.12 15 ALA B C 1
ATOM 1480 O O . ALA B 1 15 ? -0.118 49.375 18.328 1 97.12 15 ALA B O 1
ATOM 1481 N N . LYS B 1 16 ? 1.309 51.094 18.531 1 97.25 16 LYS B N 1
ATOM 1482 C CA . LYS B 1 16 ? 1.682 51.031 17.125 1 97.25 16 LYS B CA 1
ATOM 1483 C C . LYS B 1 16 ? 2.344 49.719 16.797 1 97.25 16 LYS B C 1
ATOM 1485 O O . LYS B 1 16 ? 2 49.062 15.789 1 97.25 16 LYS B O 1
ATOM 1490 N N . HIS B 1 17 ? 3.252 49.312 17.609 1 97 17 HIS B N 1
ATOM 1491 C CA . HIS B 1 17 ? 3.93 48.031 17.391 1 97 17 HIS B CA 1
ATOM 1492 C C . HIS B 1 17 ? 2.959 46.844 17.516 1 97 17 HIS B C 1
ATOM 1494 O O . HIS B 1 17 ? 3.043 45.875 16.766 1 97 17 HIS B O 1
ATOM 1500 N N . ALA B 1 18 ? 2.111 46.906 18.438 1 97.81 18 ALA B N 1
ATOM 1501 C CA . ALA B 1 18 ? 1.127 45.844 18.641 1 97.81 18 ALA B CA 1
ATOM 1502 C C . ALA B 1 18 ? 0.232 45.688 17.406 1 97.81 18 ALA B C 1
ATOM 1504 O O . ALA B 1 18 ? -0.136 44.594 17.031 1 97.81 18 ALA B O 1
ATOM 1505 N N . THR B 1 19 ? -0.133 46.875 16.797 1 98.06 19 THR B N 1
ATOM 1506 C CA . THR B 1 19 ? -0.944 46.812 15.586 1 98.06 19 THR B CA 1
ATOM 1507 C C . THR B 1 19 ? -0.232 46.031 14.484 1 98.06 19 THR B C 1
ATOM 1509 O O . THR B 1 19 ? -0.848 45.219 13.797 1 98.06 19 THR B O 1
ATOM 1512 N N . GLU B 1 20 ? 1.052 46.281 14.391 1 98.31 20 GLU B N 1
ATOM 1513 C CA . GLU B 1 20 ? 1.848 45.562 13.398 1 98.31 20 GLU B CA 1
ATOM 1514 C C . GLU B 1 20 ? 1.909 44.062 13.711 1 98.31 20 GLU B C 1
ATOM 1516 O O . GLU B 1 20 ? 1.802 43.219 12.805 1 98.31 20 GLU B O 1
ATOM 1521 N N . ASP B 1 21 ? 2.084 43.781 14.914 1 98.25 21 ASP B N 1
ATOM 1522 C CA . ASP B 1 21 ? 2.168 42.375 15.344 1 98.25 21 ASP B CA 1
ATOM 1523 C C . ASP B 1 21 ? 0.854 41.656 15.086 1 98.25 21 ASP B C 1
ATOM 1525 O O . ASP B 1 21 ? 0.856 40.5 14.648 1 98.25 21 ASP B O 1
ATOM 1529 N N . ILE B 1 22 ? -0.256 42.281 15.367 1 98.5 22 ILE B N 1
ATOM 1530 C CA . ILE B 1 22 ? -1.567 41.688 15.156 1 98.5 22 ILE B CA 1
ATOM 1531 C C . ILE B 1 22 ? -1.779 41.406 13.672 1 98.5 22 ILE B C 1
ATOM 1533 O O . ILE B 1 22 ? -2.314 40.375 13.297 1 98.5 22 ILE B O 1
ATOM 1537 N N . THR B 1 23 ? -1.317 42.406 12.883 1 98.56 23 THR B N 1
ATOM 1538 C CA . THR B 1 23 ? -1.391 42.219 11.438 1 98.56 23 THR B CA 1
ATOM 1539 C C . THR B 1 23 ? -0.592 40.969 11.016 1 98.56 23 THR B C 1
ATOM 1541 O O . THR B 1 23 ? -1.053 40.188 10.195 1 98.56 23 THR B O 1
ATOM 1544 N N . ARG B 1 24 ? 0.546 40.812 11.609 1 98.44 24 ARG B N 1
ATOM 1545 C CA . ARG B 1 24 ? 1.384 39.656 11.32 1 98.44 24 ARG B CA 1
ATOM 1546 C C . ARG B 1 24 ? 0.703 38.344 11.766 1 98.44 24 ARG B C 1
ATOM 1548 O O . ARG B 1 24 ? 0.748 37.344 11.055 1 98.44 24 ARG B O 1
ATOM 1555 N N . LEU B 1 25 ? 0.104 38.344 12.875 1 98.56 25 LEU B N 1
ATOM 1556 C CA . LEU B 1 25 ? -0.627 37.188 13.359 1 98.56 25 LEU B CA 1
ATOM 1557 C C . LEU B 1 25 ? -1.739 36.781 12.391 1 98.56 25 LEU B C 1
ATOM 1559 O O . LEU B 1 25 ? -1.958 35.594 12.133 1 98.56 25 LEU B O 1
ATOM 1563 N N . LYS B 1 26 ? -2.414 37.812 11.852 1 98.56 26 LYS B N 1
ATOM 1564 C CA . LYS B 1 26 ? -3.469 37.562 10.875 1 98.56 26 LYS B CA 1
ATOM 1565 C C . LYS B 1 26 ? -2.904 36.906 9.609 1 98.56 26 LYS B C 1
ATOM 1567 O O . LYS B 1 26 ? -3.514 36 9.039 1 98.56 26 LYS B O 1
ATOM 1572 N N . GLN B 1 27 ? -1.781 37.406 9.242 1 98.56 27 GLN B N 1
ATOM 1573 C CA . GLN B 1 27 ? -1.134 36.844 8.062 1 98.56 27 GLN B CA 1
ATOM 1574 C C . GLN B 1 27 ? -0.735 35.406 8.297 1 98.56 27 GLN B C 1
ATOM 1576 O O . GLN B 1 27 ? -0.88 34.562 7.406 1 98.56 27 GLN B O 1
ATOM 1581 N N . LEU B 1 28 ? -0.213 35.094 9.461 1 98.31 28 LEU B N 1
ATOM 1582 C CA . LEU B 1 28 ? 0.161 33.75 9.797 1 98.31 28 LEU B CA 1
ATOM 1583 C C . LEU B 1 28 ? -1.062 32.812 9.82 1 98.31 28 LEU B C 1
ATOM 1585 O O . LEU B 1 28 ? -1.012 31.703 9.328 1 98.31 28 LEU B O 1
ATOM 1589 N N . ASN B 1 29 ? -2.143 33.406 10.391 1 98.25 29 ASN B N 1
ATOM 1590 C CA . ASN B 1 29 ? -3.391 32.656 10.406 1 98.25 29 ASN B CA 1
ATOM 1591 C C . ASN B 1 29 ? -3.85 32.312 8.992 1 98.25 29 ASN B C 1
ATOM 1593 O O . ASN B 1 29 ? -4.262 31.188 8.727 1 98.25 29 ASN B O 1
ATOM 1597 N N . ASP B 1 30 ? -3.73 33.25 8.094 1 97.88 30 ASP B N 1
ATOM 1598 C CA . ASP B 1 30 ? -4.148 33.062 6.711 1 97.88 30 ASP B CA 1
ATOM 1599 C C . ASP B 1 30 ? -3.26 32.031 6.004 1 97.88 30 ASP B C 1
ATOM 1601 O O . ASP B 1 30 ? -3.715 31.328 5.109 1 97.88 30 ASP B O 1
ATOM 1605 N N . ALA B 1 31 ? -2.006 31.953 6.457 1 98.19 31 ALA B N 1
ATOM 1606 C CA . ALA B 1 31 ? -1.047 31.062 5.801 1 98.19 31 ALA B CA 1
ATOM 1607 C C . ALA B 1 31 ? -1.301 29.609 6.168 1 98.19 31 ALA B C 1
ATOM 1609 O O . ALA B 1 31 ? -0.829 28.703 5.484 1 98.19 31 ALA B O 1
ATOM 1610 N N . ILE B 1 32 ? -2.062 29.375 7.25 1 98.31 32 ILE B N 1
ATOM 1611 C CA . ILE B 1 32 ? -2.281 28.031 7.766 1 98.31 32 ILE B CA 1
ATOM 1612 C C . ILE B 1 32 ? -2.951 27.172 6.695 1 98.31 32 ILE B C 1
ATOM 1614 O O . ILE B 1 32 ? -2.539 26.031 6.453 1 98.31 32 ILE B O 1
ATOM 1618 N N . SER B 1 33 ? -3.99 27.703 6.035 1 97.56 33 SER B N 1
ATOM 1619 C CA . SER B 1 33 ? -4.727 26.938 5.035 1 97.56 33 SER B CA 1
ATOM 1620 C C . SER B 1 33 ? -3.836 26.562 3.854 1 97.56 33 SER B C 1
ATOM 1622 O O . SER B 1 33 ? -3.883 25.438 3.365 1 97.56 33 SER B O 1
ATOM 1624 N N . VAL B 1 34 ? -3.023 27.484 3.434 1 98 34 VAL B N 1
ATOM 1625 C CA . VAL B 1 34 ? -2.127 27.25 2.309 1 98 34 VAL B CA 1
ATOM 1626 C C . VAL B 1 34 ? -1.089 26.188 2.686 1 98 34 VAL B C 1
ATOM 1628 O O . VAL B 1 34 ? -0.833 25.266 1.919 1 98 34 VAL B O 1
ATOM 1631 N N . ASN B 1 35 ? -0.515 26.375 3.891 1 97.12 35 ASN B N 1
ATOM 1632 C CA . ASN B 1 35 ? 0.473 25.406 4.375 1 97.12 35 ASN B CA 1
ATOM 1633 C C . ASN B 1 35 ? -0.13 24.016 4.535 1 97.12 35 ASN B C 1
ATOM 1635 O O . ASN B 1 35 ? 0.515 23.016 4.223 1 97.12 35 ASN B O 1
ATOM 1639 N N . CYS B 1 36 ? -1.349 23.969 5 1 97.62 36 CYS B N 1
ATOM 1640 C CA . CYS B 1 36 ? -2.051 22.703 5.164 1 97.62 36 CYS B CA 1
ATOM 1641 C C . CYS B 1 36 ? -2.256 22.016 3.818 1 97.62 36 CYS B C 1
ATOM 1643 O O . CYS B 1 36 ? -1.998 20.812 3.684 1 97.62 36 CYS B O 1
ATOM 1645 N N . PHE B 1 37 ? -2.695 22.734 2.848 1 97.75 37 PHE B N 1
ATOM 1646 C CA . PHE B 1 37 ? -2.936 22.188 1.517 1 97.75 37 PHE B CA 1
ATOM 1647 C C . PHE B 1 37 ? -1.657 21.609 0.928 1 97.75 37 PHE B C 1
ATOM 1649 O O . PHE B 1 37 ? -1.663 20.5 0.392 1 97.75 37 PHE B O 1
ATOM 1656 N N . ASP B 1 38 ? -0.6 22.391 1.037 1 97.62 38 ASP B N 1
ATOM 1657 C CA . ASP B 1 38 ? 0.685 21.938 0.511 1 97.62 38 ASP B CA 1
ATOM 1658 C C . ASP B 1 38 ? 1.144 20.656 1.206 1 97.62 38 ASP B C 1
ATOM 1660 O O . ASP B 1 38 ? 1.644 19.734 0.556 1 97.62 38 ASP B O 1
ATOM 1664 N N . PHE B 1 39 ? 0.963 20.609 2.438 1 97.88 39 PHE B N 1
ATOM 1665 C CA . PHE B 1 39 ? 1.373 19.438 3.203 1 97.88 39 PHE B CA 1
ATOM 1666 C C . PHE B 1 39 ? 0.551 18.219 2.807 1 97.88 39 PHE B C 1
ATOM 1668 O O . PHE B 1 39 ? 1.102 17.141 2.58 1 97.88 39 PHE B O 1
ATOM 1675 N N . GLN B 1 40 ? -0.736 18.422 2.764 1 98.06 40 GLN B N 1
ATOM 1676 C CA . GLN B 1 40 ? -1.624 17.328 2.385 1 98.06 40 GLN B CA 1
ATOM 1677 C C . GLN B 1 40 ? -1.289 16.797 0.99 1 98.06 40 GLN B C 1
ATOM 1679 O O . GLN B 1 40 ? -1.34 15.594 0.746 1 98.06 40 GLN B O 1
ATOM 1684 N N . HIS B 1 41 ? -0.965 17.75 0.078 1 97.88 41 HIS B N 1
ATOM 1685 C CA . HIS B 1 41 ? -0.581 17.359 -1.274 1 97.88 41 HIS B CA 1
ATOM 1686 C C . HIS B 1 41 ? 0.678 16.5 -1.263 1 97.88 41 HIS B C 1
ATOM 1688 O O . HIS B 1 41 ? 0.729 15.461 -1.921 1 97.88 41 HIS B O 1
ATOM 1694 N N . ARG B 1 42 ? 1.669 16.891 -0.506 1 97.56 42 ARG B N 1
ATOM 1695 C CA . ARG B 1 42 ? 2.912 16.141 -0.412 1 97.56 42 ARG B CA 1
ATOM 1696 C C . ARG B 1 42 ? 2.674 14.766 0.211 1 97.56 42 ARG B C 1
ATOM 1698 O O . ARG B 1 42 ? 3.225 13.766 -0.25 1 97.56 42 ARG B O 1
ATOM 1705 N N . LEU B 1 43 ? 1.857 14.789 1.245 1 97.44 43 LEU B N 1
ATOM 1706 C CA . LEU B 1 43 ? 1.487 13.547 1.907 1 97.44 43 LEU B CA 1
ATOM 1707 C C . LEU B 1 43 ? 0.809 12.594 0.93 1 97.44 43 LEU B C 1
ATOM 1709 O O . LEU B 1 43 ? 1.167 11.414 0.855 1 97.44 43 LEU B O 1
ATOM 1713 N N . THR B 1 44 ? -0.155 13.039 0.13 1 98.06 44 THR B N 1
ATOM 1714 C CA . THR B 1 44 ? -0.891 12.242 -0.841 1 98.06 44 THR B CA 1
ATOM 1715 C C . THR B 1 44 ? 0.047 11.703 -1.917 1 98.06 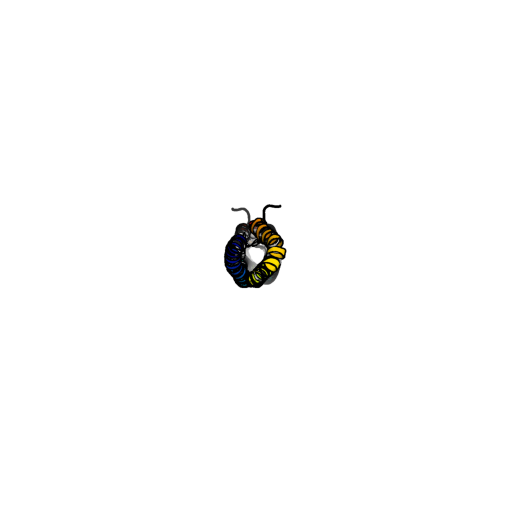44 THR B C 1
ATOM 1717 O O . THR B 1 44 ? -0.04 10.531 -2.293 1 98.06 44 THR B O 1
ATOM 1720 N N . VAL B 1 45 ? 0.992 12.562 -2.391 1 98 45 VAL B N 1
ATOM 1721 C CA . VAL B 1 45 ? 1.954 12.148 -3.408 1 98 45 VAL B CA 1
ATOM 1722 C C . VAL B 1 45 ? 2.816 11.008 -2.871 1 98 45 VAL B C 1
ATOM 1724 O O . VAL B 1 45 ? 3.086 10.039 -3.584 1 98 45 VAL B O 1
ATOM 1727 N N . GLN B 1 46 ? 3.201 11.117 -1.611 1 97.19 46 GLN B N 1
ATOM 1728 C CA . GLN B 1 46 ? 4.035 10.086 -0.998 1 97.19 46 GLN B CA 1
ATOM 1729 C C . GLN B 1 46 ? 3.285 8.766 -0.882 1 97.19 46 GLN B C 1
ATOM 1731 O O . GLN B 1 46 ? 3.816 7.711 -1.238 1 97.19 46 GLN B O 1
ATOM 1736 N N . VAL B 1 47 ? 2.094 8.828 -0.446 1 97.75 47 VAL B N 1
ATOM 1737 C CA . VAL B 1 47 ? 1.319 7.602 -0.273 1 97.75 47 VAL B CA 1
ATOM 1738 C C . VAL B 1 47 ? 0.976 7.012 -1.639 1 97.75 47 VAL B C 1
ATOM 1740 O O . VAL B 1 47 ? 1.001 5.793 -1.817 1 97.75 47 VAL B O 1
ATOM 1743 N N . ASP B 1 48 ? 0.662 7.852 -2.604 1 97.69 48 ASP B N 1
ATOM 1744 C CA . ASP B 1 48 ? 0.367 7.375 -3.951 1 97.69 48 ASP B CA 1
ATOM 1745 C C . ASP B 1 48 ? 1.576 6.668 -4.562 1 97.69 48 ASP B C 1
ATOM 1747 O O . ASP B 1 48 ? 1.426 5.691 -5.297 1 97.69 48 ASP B O 1
ATOM 1751 N N . SER B 1 49 ? 2.697 7.219 -4.293 1 98.19 49 SER B N 1
ATOM 1752 C CA . SER B 1 49 ? 3.912 6.562 -4.77 1 98.19 49 SER B CA 1
ATOM 1753 C C . SER B 1 49 ? 4.059 5.168 -4.172 1 98.19 49 SER B C 1
ATOM 1755 O O . SER B 1 49 ? 4.484 4.234 -4.855 1 98.19 49 SER B O 1
ATOM 1757 N N . LEU B 1 50 ? 3.729 4.969 -2.885 1 98 50 LEU B N 1
ATOM 1758 C CA . LEU B 1 50 ? 3.773 3.668 -2.225 1 98 50 LEU B CA 1
ATOM 1759 C C . LEU B 1 50 ? 2.758 2.711 -2.84 1 98 50 LEU B C 1
ATOM 1761 O O . LEU B 1 50 ? 3.051 1.528 -3.031 1 98 50 LEU B O 1
ATOM 1765 N N . ILE B 1 51 ? 1.602 3.25 -3.182 1 98.38 51 ILE B N 1
ATOM 1766 C CA . ILE B 1 51 ? 0.575 2.441 -3.83 1 98.38 51 ILE B CA 1
ATOM 1767 C C . ILE B 1 51 ? 1.078 1.965 -5.191 1 98.38 51 ILE B C 1
ATOM 1769 O O . ILE B 1 51 ? 0.888 0.803 -5.559 1 98.38 51 ILE B O 1
ATOM 1773 N N . GLU B 1 52 ? 1.742 2.848 -5.895 1 98.31 52 GLU B N 1
ATOM 1774 C CA . GLU B 1 52 ? 2.303 2.479 -7.191 1 98.31 52 GLU B CA 1
ATOM 1775 C C . GLU B 1 52 ? 3.367 1.395 -7.043 1 98.31 52 GLU B C 1
ATOM 1777 O O . GLU B 1 52 ? 3.428 0.462 -7.848 1 98.31 52 GLU B O 1
ATOM 1782 N N . GLN B 1 53 ? 4.203 1.535 -6.125 1 98.25 53 GLN B N 1
ATOM 1783 C CA . GLN B 1 53 ? 5.223 0.523 -5.863 1 98.25 53 GLN B CA 1
ATOM 1784 C C . GLN B 1 53 ? 4.59 -0.826 -5.539 1 98.25 53 GLN B C 1
ATOM 1786 O O . GLN B 1 53 ? 5.07 -1.869 -5.984 1 98.25 53 GLN B O 1
ATOM 1791 N N . LEU B 1 54 ? 3.547 -0.82 -4.762 1 98.12 54 LEU B N 1
ATOM 1792 C CA . LEU B 1 54 ? 2.828 -2.043 -4.426 1 98.12 54 LEU B CA 1
ATOM 1793 C C . LEU B 1 54 ? 2.209 -2.672 -5.668 1 98.12 54 LEU B C 1
ATOM 1795 O O . LEU B 1 54 ? 2.234 -3.895 -5.828 1 98.12 54 LEU B O 1
ATOM 1799 N N . GLN B 1 55 ? 1.737 -1.829 -6.547 1 98.25 55 GLN B N 1
ATOM 1800 C CA . GLN B 1 55 ? 1.193 -2.309 -7.812 1 98.25 55 GLN B CA 1
ATOM 1801 C C . GLN B 1 55 ? 2.283 -2.936 -8.68 1 98.25 55 GLN B C 1
ATOM 1803 O O . GLN B 1 55 ? 2.057 -3.957 -9.328 1 98.25 55 GLN B O 1
ATOM 1808 N N . GLU B 1 56 ? 3.398 -2.297 -8.672 1 98.38 56 GLU B N 1
ATOM 1809 C CA . GLU B 1 56 ? 4.527 -2.857 -9.406 1 98.38 56 GLU B CA 1
ATOM 1810 C C . GLU B 1 56 ? 4.938 -4.215 -8.844 1 98.38 56 GLU B C 1
ATOM 1812 O O . GLU B 1 56 ? 5.242 -5.141 -9.602 1 98.38 56 GLU B O 1
ATOM 1817 N N . ARG B 1 57 ? 4.969 -4.289 -7.574 1 98.12 57 ARG B N 1
ATOM 1818 C CA . ARG B 1 57 ? 5.281 -5.562 -6.934 1 98.12 57 ARG B CA 1
ATOM 1819 C C . ARG B 1 57 ? 4.246 -6.625 -7.285 1 98.12 57 ARG B C 1
ATOM 1821 O O . ARG B 1 57 ? 4.594 -7.777 -7.543 1 98.12 57 ARG B O 1
ATOM 1828 N N . LYS B 1 58 ? 3.01 -6.27 -7.301 1 98.12 58 LYS B N 1
ATOM 1829 C CA . LYS B 1 58 ? 1.932 -7.16 -7.723 1 98.12 58 LYS B CA 1
ATOM 1830 C C . LYS B 1 58 ? 2.197 -7.719 -9.117 1 98.12 58 LYS B C 1
ATOM 1832 O O . LYS B 1 58 ? 2.055 -8.922 -9.344 1 98.12 58 LYS B O 1
ATOM 1837 N N . GLN B 1 59 ? 2.619 -6.883 -10.031 1 98.44 59 GLN B N 1
ATOM 1838 C CA . GLN B 1 59 ? 2.873 -7.297 -11.406 1 98.44 59 GLN B CA 1
ATOM 1839 C C . GLN B 1 59 ? 4.023 -8.297 -11.477 1 98.44 59 GLN B C 1
ATOM 1841 O O . GLN B 1 59 ? 3.971 -9.266 -12.234 1 98.44 59 GLN B O 1
ATOM 1846 N N . LYS B 1 60 ? 4.992 -8.008 -10.695 1 97.88 60 LYS B N 1
ATOM 1847 C CA . LYS B 1 60 ? 6.133 -8.922 -10.664 1 97.88 60 LYS B CA 1
ATOM 1848 C C . LYS B 1 60 ? 5.719 -10.297 -10.156 1 97.88 60 LYS B C 1
ATOM 1850 O O . LYS B 1 60 ? 6.16 -11.32 -10.68 1 97.88 60 LYS B O 1
ATOM 1855 N N . LEU B 1 61 ? 4.926 -10.367 -9.133 1 97.62 61 LEU B N 1
ATOM 1856 C CA . LEU B 1 61 ? 4.438 -11.625 -8.586 1 97.62 61 LEU B CA 1
ATOM 1857 C C . LEU B 1 61 ? 3.58 -12.367 -9.602 1 97.62 61 LEU B C 1
ATOM 1859 O O . LEU B 1 61 ? 3.717 -13.586 -9.766 1 97.62 61 LEU B O 1
ATOM 1863 N N . LEU B 1 62 ? 2.713 -11.609 -10.281 1 98.19 62 LEU B N 1
ATOM 1864 C CA . LEU B 1 62 ? 1.86 -12.203 -11.305 1 98.19 62 LEU B CA 1
ATOM 1865 C C . LEU B 1 62 ? 2.695 -12.773 -12.445 1 98.19 62 LEU B C 1
ATOM 1867 O O . LEU B 1 62 ? 2.375 -13.836 -12.992 1 98.19 62 LEU B O 1
ATOM 1871 N N . GLN B 1 63 ? 3.766 -12.07 -12.789 1 98.06 63 GLN B N 1
ATOM 1872 C CA . GLN B 1 63 ? 4.672 -12.547 -13.828 1 98.06 63 GLN B CA 1
ATOM 1873 C C . GLN B 1 63 ? 5.336 -13.859 -13.414 1 98.06 63 GLN B C 1
ATOM 1875 O O . GLN B 1 63 ? 5.465 -14.781 -14.227 1 98.06 63 G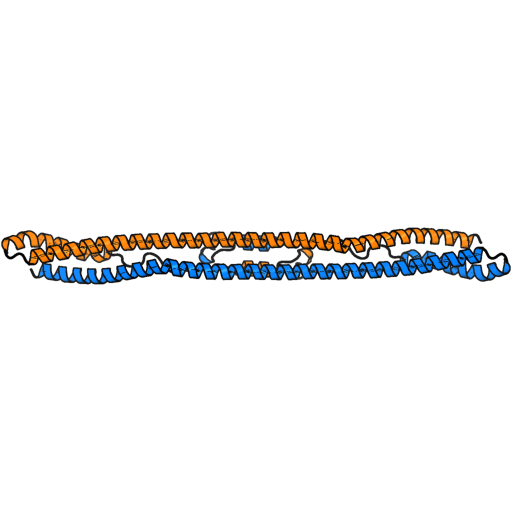LN B O 1
ATOM 1880 N N . TYR B 1 64 ? 5.754 -13.961 -12.227 1 97.44 64 TYR B N 1
ATOM 1881 C CA . TYR B 1 64 ? 6.336 -15.195 -11.719 1 97.44 64 TYR B CA 1
ATOM 1882 C C . TYR B 1 64 ? 5.363 -16.359 -11.867 1 97.44 64 TYR B C 1
ATOM 1884 O O . TYR B 1 64 ? 5.75 -17.453 -12.297 1 97.44 64 TYR B O 1
ATOM 1892 N N . VAL B 1 65 ? 4.148 -16.141 -11.477 1 97.81 65 VAL B N 1
ATOM 1893 C CA . VAL B 1 65 ? 3.125 -17.172 -11.539 1 97.81 65 VAL B CA 1
ATOM 1894 C C . VAL B 1 65 ? 2.908 -17.609 -12.984 1 97.81 65 VAL B C 1
ATOM 1896 O O . VAL B 1 65 ? 2.742 -18.797 -13.266 1 97.81 65 VAL B O 1
ATOM 1899 N N . GLU B 1 66 ? 2.877 -16.641 -13.906 1 97.88 66 GLU B N 1
ATOM 1900 C CA . GLU B 1 66 ? 2.736 -16.953 -15.328 1 97.88 66 GLU B CA 1
ATOM 1901 C C . GLU B 1 66 ? 3.902 -17.812 -15.82 1 97.88 66 GLU B C 1
ATOM 1903 O O . GLU B 1 66 ? 3.703 -18.766 -16.578 1 97.88 66 GLU B O 1
ATOM 1908 N N . GLU B 1 67 ? 5.109 -17.469 -15.383 1 97.81 67 GLU B N 1
ATOM 1909 C CA . GLU B 1 67 ? 6.285 -18.25 -15.758 1 97.81 67 GLU B CA 1
ATOM 1910 C C . GLU B 1 67 ? 6.215 -19.672 -15.203 1 97.81 67 GLU B C 1
ATOM 1912 O O . GLU B 1 67 ? 6.598 -20.625 -15.883 1 97.81 67 GLU B O 1
ATOM 1917 N N . GLU B 1 68 ? 5.77 -19.781 -13.977 1 96.81 68 GLU B N 1
ATOM 1918 C CA . GLU B 1 68 ? 5.574 -21.094 -13.383 1 96.81 68 GLU B CA 1
ATOM 1919 C C . GLU B 1 68 ? 4.555 -21.906 -14.172 1 96.81 68 GLU B C 1
ATOM 1921 O O . GLU B 1 68 ? 4.73 -23.125 -14.352 1 96.81 68 GLU B O 1
ATOM 1926 N N . LYS B 1 69 ? 3.473 -21.312 -14.594 1 98 69 LYS B N 1
ATOM 1927 C CA . LYS B 1 69 ? 2.463 -21.969 -15.43 1 98 69 LYS B CA 1
ATOM 1928 C C . LYS B 1 69 ? 3.088 -22.562 -16.688 1 98 69 LYS B C 1
ATOM 1930 O O . LYS B 1 69 ? 2.875 -23.734 -17 1 98 69 LYS B O 1
ATOM 1935 N N . GLU B 1 70 ? 3.873 -21.75 -17.406 1 98.06 70 GLU B N 1
ATOM 1936 C CA . GLU B 1 70 ? 4.496 -22.203 -18.641 1 98.06 70 GLU B CA 1
ATOM 1937 C C . GLU B 1 70 ? 5.477 -23.344 -18.391 1 98.06 70 GLU B C 1
ATOM 1939 O O . GLU B 1 70 ? 5.562 -24.281 -19.188 1 98.06 70 GLU B O 1
ATOM 1944 N N . PHE B 1 71 ? 6.195 -23.219 -17.328 1 97.88 71 PHE B N 1
ATOM 1945 C CA . PHE B 1 71 ? 7.133 -24.266 -16.953 1 97.88 71 PHE B CA 1
ATOM 1946 C C . PHE B 1 71 ? 6.41 -25.594 -16.719 1 97.88 71 PHE B C 1
ATOM 1948 O O . PHE B 1 71 ? 6.793 -26.625 -17.266 1 97.88 71 PHE B O 1
ATOM 1955 N N . LYS B 1 72 ? 5.359 -25.562 -15.914 1 98.19 72 LYS B N 1
ATOM 1956 C CA . LYS B 1 72 ? 4.574 -26.75 -15.609 1 98.19 72 LYS B CA 1
ATOM 1957 C C . LYS B 1 72 ? 3.99 -27.375 -16.875 1 98.19 72 LYS B C 1
ATOM 1959 O O . LYS B 1 72 ? 4.023 -28.594 -17.062 1 98.19 72 LYS B O 1
ATOM 1964 N N . ARG B 1 73 ? 3.432 -26.516 -17.781 1 98.19 73 ARG B N 1
ATOM 1965 C CA . ARG B 1 73 ? 2.838 -27 -19.031 1 98.19 73 ARG B CA 1
ATOM 1966 C C . ARG B 1 73 ? 3.875 -27.703 -19.891 1 98.19 73 ARG B C 1
ATOM 1968 O O . ARG B 1 73 ? 3.576 -28.719 -20.531 1 98.19 73 ARG B O 1
ATOM 1975 N N . ARG B 1 74 ? 5.062 -27.125 -19.891 1 98.44 74 ARG B N 1
ATOM 1976 C CA . ARG B 1 74 ? 6.137 -27.734 -20.672 1 98.44 74 ARG B CA 1
ATOM 1977 C C . ARG B 1 74 ? 6.48 -29.125 -20.141 1 98.44 74 ARG B C 1
ATOM 1979 O O . ARG B 1 74 ? 6.648 -30.062 -20.922 1 98.44 74 ARG B O 1
ATOM 1986 N N . ILE B 1 75 ? 6.543 -29.234 -18.891 1 98.56 75 ILE B N 1
ATOM 1987 C CA . ILE B 1 75 ? 6.863 -30.516 -18.266 1 98.56 75 ILE B CA 1
ATOM 1988 C C . ILE B 1 75 ? 5.805 -31.547 -18.625 1 98.56 75 ILE B C 1
ATOM 1990 O O . ILE B 1 75 ? 6.137 -32.656 -19.047 1 98.56 75 ILE B O 1
ATOM 1994 N N . PHE B 1 76 ? 4.527 -31.188 -18.5 1 98.44 76 PHE B N 1
ATOM 1995 C CA . PHE B 1 76 ? 3.43 -32.094 -18.812 1 98.44 76 PHE B CA 1
ATOM 1996 C C . PHE B 1 76 ? 3.443 -32.5 -20.281 1 98.44 76 PHE B C 1
ATOM 1998 O O . PHE B 1 76 ? 3.277 -33.656 -20.625 1 98.44 76 PHE B O 1
ATOM 2005 N N . LYS B 1 77 ? 3.639 -31.547 -21.156 1 98.31 77 LYS B N 1
ATOM 2006 C CA . LYS B 1 77 ? 3.656 -31.797 -22.594 1 98.31 77 LYS B CA 1
ATOM 2007 C C . LYS B 1 77 ? 4.758 -32.781 -22.953 1 98.31 77 LYS B C 1
ATOM 2009 O O . LYS B 1 77 ? 4.523 -33.719 -23.719 1 98.31 77 LYS B O 1
ATOM 2014 N N . GLU B 1 78 ? 5.941 -32.594 -22.375 1 98.44 78 GLU B N 1
ATOM 2015 C CA . GLU B 1 78 ? 7.066 -33.469 -22.641 1 98.44 78 GLU B CA 1
ATOM 2016 C C . GLU B 1 78 ? 6.797 -34.875 -22.125 1 98.44 78 GLU B C 1
ATOM 2018 O O . GLU B 1 78 ? 7.07 -35.875 -22.812 1 98.44 78 GLU B O 1
ATOM 2023 N N . GLN B 1 79 ? 6.273 -34.938 -20.922 1 98.38 79 GLN B N 1
ATOM 2024 C CA . GLN B 1 79 ? 5.961 -36.25 -20.328 1 98.38 79 GLN B CA 1
ATOM 2025 C C . GLN B 1 79 ? 4.914 -37 -21.141 1 98.38 79 GLN B C 1
ATOM 2027 O O . GLN B 1 79 ? 5.078 -38.188 -21.438 1 98.38 79 GLN B O 1
ATOM 2032 N N . ILE B 1 80 ? 3.826 -36.281 -21.516 1 98.62 80 ILE B N 1
ATOM 2033 C CA . ILE B 1 80 ? 2.752 -36.875 -22.312 1 98.62 80 ILE B CA 1
ATOM 2034 C C . ILE B 1 80 ? 3.307 -37.375 -23.641 1 98.62 80 ILE B C 1
ATOM 2036 O O . ILE B 1 80 ? 2.975 -38.469 -24.094 1 98.62 80 ILE B O 1
ATOM 2040 N N . GLY B 1 81 ? 4.184 -36.531 -24.203 1 98.44 81 GLY B N 1
ATOM 2041 C CA . GLY B 1 81 ? 4.812 -36.938 -25.453 1 98.44 81 GLY B CA 1
ATOM 2042 C C . GLY B 1 81 ? 5.633 -38.219 -25.328 1 98.44 81 GLY B C 1
ATOM 2043 O O . GLY B 1 81 ? 5.516 -39.125 -26.156 1 98.44 81 GLY B O 1
ATOM 2044 N N . ARG B 1 82 ? 6.43 -38.312 -24.312 1 97.81 82 ARG B N 1
ATOM 2045 C CA . ARG B 1 82 ? 7.258 -39.469 -24.062 1 97.81 82 ARG B CA 1
ATOM 2046 C C . ARG B 1 82 ? 6.398 -40.719 -23.859 1 97.81 82 ARG B C 1
ATOM 2048 O O . ARG B 1 82 ? 6.664 -41.781 -24.438 1 97.81 82 ARG B O 1
ATOM 2055 N N . CYS B 1 83 ? 5.418 -40.594 -23.078 1 98.31 83 CYS B N 1
ATOM 2056 C CA . CYS B 1 83 ? 4.555 -41.719 -22.75 1 98.31 83 CYS B CA 1
ATOM 2057 C C . CYS B 1 83 ? 3.754 -42.156 -23.969 1 98.31 83 CYS B C 1
ATOM 2059 O O . CYS B 1 83 ? 3.588 -43.344 -24.219 1 98.31 83 CYS B O 1
ATOM 2061 N N . THR B 1 84 ? 3.279 -41.156 -24.719 1 98.31 84 THR B N 1
ATOM 2062 C CA . THR B 1 84 ? 2.514 -41.469 -25.922 1 98.31 84 THR B CA 1
ATOM 2063 C C . THR B 1 84 ? 3.373 -42.219 -26.938 1 98.31 84 THR B C 1
ATOM 2065 O O . THR B 1 84 ? 2.924 -43.188 -27.547 1 98.31 84 THR B O 1
ATOM 2068 N N . THR B 1 85 ? 4.633 -41.781 -27.109 1 97.88 85 THR B N 1
ATOM 2069 C CA . THR B 1 85 ? 5.562 -42.438 -28.031 1 97.88 85 THR B CA 1
ATOM 2070 C C . THR B 1 85 ? 5.828 -43.875 -27.609 1 97.88 85 THR B C 1
ATOM 2072 O O . THR B 1 85 ? 5.762 -44.781 -28.438 1 97.88 85 THR B O 1
ATOM 2075 N N . LYS B 1 86 ? 6.074 -44.062 -26.375 1 97.56 86 LYS B N 1
ATOM 2076 C CA . LYS B 1 86 ? 6.332 -45.406 -25.859 1 97.56 86 LYS B CA 1
ATOM 2077 C C . LYS B 1 86 ? 5.113 -46.312 -26.031 1 97.56 86 LYS B C 1
ATOM 2079 O O . LYS B 1 86 ? 5.238 -47.469 -26.438 1 97.56 86 LYS B O 1
ATOM 2084 N N . LEU B 1 87 ? 3.922 -45.812 -25.719 1 98 87 LEU B N 1
ATOM 2085 C CA . LEU B 1 87 ? 2.678 -46.531 -25.875 1 98 87 LEU B CA 1
ATOM 2086 C C . LEU B 1 87 ? 2.471 -46.969 -27.328 1 98 87 LEU B C 1
ATOM 2088 O O . LEU B 1 87 ? 2.137 -48.125 -27.609 1 98 87 LEU B O 1
ATOM 2092 N N . SER B 1 88 ? 2.742 -46.031 -28.234 1 97.94 88 SER B N 1
ATOM 2093 C CA . SER B 1 88 ? 2.576 -46.312 -29.656 1 97.94 88 SER B CA 1
ATOM 2094 C C . SER B 1 88 ? 3.51 -47.406 -30.125 1 97.94 88 SER B C 1
ATOM 2096 O O . SER B 1 88 ? 3.092 -48.312 -30.844 1 97.94 88 SER B O 1
ATOM 2098 N N . LYS B 1 89 ? 4.746 -47.406 -29.672 1 96.69 89 LYS B N 1
ATOM 2099 C CA . LYS B 1 89 ? 5.715 -48.438 -30.031 1 96.69 89 LYS B CA 1
ATOM 2100 C C . LYS B 1 89 ? 5.293 -49.812 -29.484 1 96.69 89 LYS B C 1
ATOM 2102 O O . LYS B 1 89 ? 5.395 -50.812 -30.172 1 96.69 89 LYS B O 1
ATOM 2107 N N . THR B 1 90 ? 4.816 -49.781 -28.328 1 96.56 90 THR B N 1
ATOM 2108 C CA . THR B 1 90 ? 4.395 -51 -27.688 1 96.56 90 THR B CA 1
ATOM 2109 C C . THR B 1 90 ? 3.162 -51.594 -28.375 1 96.56 90 THR B C 1
ATOM 2111 O O . THR B 1 90 ? 3.098 -52.781 -28.625 1 96.56 90 THR B O 1
ATOM 2114 N N . THR B 1 91 ? 2.232 -50.75 -28.688 1 97.06 91 THR B N 1
ATOM 2115 C CA . THR B 1 91 ? 1.025 -51.219 -29.375 1 97.06 91 THR B CA 1
ATOM 2116 C C . THR B 1 91 ? 1.363 -51.75 -30.75 1 97.06 91 THR B C 1
ATOM 2118 O O . THR B 1 91 ? 0.792 -52.75 -31.188 1 97.06 91 THR B O 1
ATOM 2121 N N . ALA B 1 92 ? 2.336 -51.125 -31.438 1 97.5 92 ALA B N 1
ATOM 2122 C CA . ALA B 1 92 ? 2.781 -51.594 -32.719 1 97.5 92 ALA B CA 1
ATOM 2123 C C . ALA B 1 92 ? 3.418 -53 -32.625 1 97.5 92 ALA B C 1
ATOM 2125 O O . ALA B 1 92 ? 3.176 -53.875 -33.438 1 97.5 92 ALA B O 1
ATOM 2126 N N . LEU B 1 93 ? 4.199 -53.188 -31.594 1 96.62 93 LEU B N 1
ATOM 2127 C CA . LEU B 1 93 ? 4.816 -54.469 -31.359 1 96.62 93 LEU B CA 1
ATOM 2128 C C . LEU B 1 93 ? 3.76 -55.531 -31.109 1 96.62 93 LEU B C 1
ATOM 2130 O O . LEU B 1 93 ? 3.828 -56.625 -31.688 1 96.62 93 LEU B O 1
ATOM 2134 N N . ILE B 1 94 ? 2.736 -55.219 -30.344 1 96.62 94 ILE B N 1
ATOM 2135 C CA . ILE B 1 94 ? 1.664 -56.156 -30.031 1 96.62 94 ILE B CA 1
ATOM 2136 C C . ILE B 1 94 ? 0.919 -56.562 -31.312 1 96.62 94 ILE B C 1
ATOM 2138 O O . ILE B 1 94 ? 0.685 -57.75 -31.562 1 96.62 94 ILE B O 1
ATOM 2142 N N . GLN B 1 95 ? 0.608 -55.562 -32.094 1 96.44 95 GLN B N 1
ATOM 2143 C CA . GLN B 1 95 ? -0.118 -55.812 -33.344 1 96.44 95 GLN B CA 1
ATOM 2144 C C . GLN B 1 95 ? 0.699 -56.688 -34.312 1 96.44 95 GLN B C 1
ATOM 2146 O O . GLN B 1 95 ? 0.166 -57.625 -34.906 1 96.44 95 GLN B O 1
ATOM 2151 N N . PHE B 1 96 ? 1.989 -56.375 -34.406 1 95.56 96 PHE B N 1
ATOM 2152 C CA . PHE B 1 96 ? 2.875 -57.156 -35.25 1 95.56 96 PHE B CA 1
ATOM 2153 C C . PHE B 1 96 ? 2.914 -58.625 -34.781 1 95.56 96 PHE B C 1
ATOM 2155 O O . PHE B 1 96 ? 2.818 -59.531 -35.594 1 95.56 96 PHE B O 1
ATOM 2162 N N . CYS B 1 97 ? 3.014 -58.812 -33.562 1 94.81 97 CYS B N 1
ATOM 2163 C CA . CYS B 1 97 ? 3.082 -60.156 -32.969 1 94.81 97 CYS B CA 1
ATOM 2164 C C . CYS B 1 97 ? 1.777 -60.906 -33.219 1 94.81 97 CYS B C 1
ATOM 2166 O O . CYS B 1 97 ? 1.79 -62.125 -33.5 1 94.81 97 CYS B O 1
ATOM 2168 N N . ILE B 1 98 ? 0.67 -60.219 -33.125 1 93.31 98 ILE B N 1
ATOM 2169 C CA . ILE B 1 98 ? -0.63 -60.812 -33.344 1 93.31 98 ILE B CA 1
ATOM 2170 C C . ILE B 1 98 ? -0.71 -61.312 -34.812 1 93.31 98 ILE B C 1
ATOM 2172 O O . ILE B 1 98 ? -1.208 -62.438 -35.062 1 93.31 98 ILE B O 1
ATOM 2176 N N . GLU B 1 99 ? -0.176 -60.562 -35.781 1 92.62 99 GLU B N 1
ATOM 2177 C CA . GLU B 1 99 ? -0.175 -60.969 -37.188 1 92.62 99 GLU B CA 1
ATOM 2178 C C . GLU B 1 99 ? 0.698 -62.188 -37.406 1 92.62 99 GLU B C 1
ATOM 2180 O O . GLU B 1 99 ? 0.35 -63.062 -38.188 1 92.62 99 GLU B O 1
ATOM 2185 N N . VAL B 1 100 ? 1.754 -62.25 -36.688 1 91.38 100 VAL B N 1
ATOM 2186 C CA . VAL B 1 100 ? 2.676 -63.375 -36.812 1 91.38 100 VAL B CA 1
ATOM 2187 C C . VAL B 1 100 ? 2.043 -64.625 -36.219 1 91.38 100 VAL B C 1
ATOM 2189 O O . VAL B 1 100 ? 2.236 -65.75 -36.75 1 91.38 100 VAL B O 1
ATOM 2192 N N . LEU B 1 101 ? 1.255 -64.438 -35.156 1 88.88 101 LEU B N 1
ATOM 2193 C CA . LEU B 1 101 ? 0.576 -65.562 -34.531 1 88.88 101 LEU B CA 1
ATOM 2194 C C . LEU B 1 101 ? -0.463 -66.188 -35.469 1 88.88 101 LEU B C 1
ATOM 2196 O O . LEU B 1 101 ? -0.821 -67.375 -35.312 1 88.88 101 LEU B O 1
ATOM 2200 N N . LYS B 1 102 ? -0.881 -65.375 -36.406 1 86.5 102 LYS B N 1
ATOM 2201 C CA . LYS B 1 102 ? -1.889 -65.875 -37.375 1 86.5 102 LYS B CA 1
ATOM 2202 C C . LYS B 1 102 ? -1.243 -66.562 -38.531 1 86.5 102 LYS B C 1
ATOM 2204 O O . LYS B 1 102 ? -1.94 -67.125 -39.375 1 86.5 102 LYS B O 1
ATOM 2209 N N . GLU B 1 103 ? 0.056 -66.625 -38.594 1 84.94 103 GLU B N 1
ATOM 2210 C CA . GLU B 1 103 ? 0.773 -67.312 -39.688 1 84.94 103 GLU B CA 1
ATOM 2211 C C 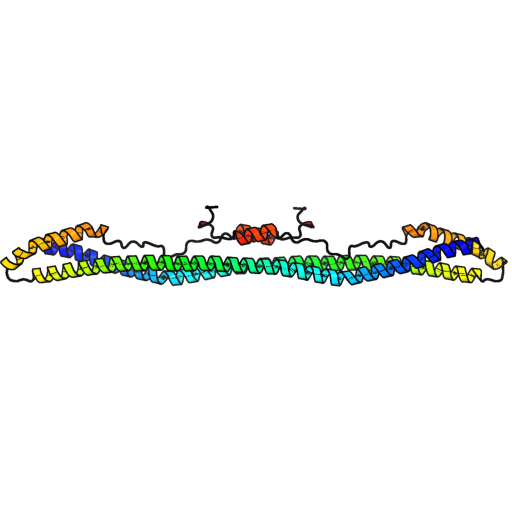. GLU B 1 103 ? 0.479 -68.812 -39.688 1 84.94 103 GLU B C 1
ATOM 2213 O O . GLU B 1 103 ? 0.773 -69.5 -38.719 1 84.94 103 GLU B O 1
ATOM 2218 N N . PRO B 1 104 ? -0.048 -69.25 -40.781 1 85.62 104 PRO B N 1
ATOM 2219 C CA . PRO B 1 104 ? -0.456 -70.625 -40.844 1 85.62 104 PRO B CA 1
ATOM 2220 C C . PRO B 1 104 ? 0.729 -71.625 -40.969 1 85.62 104 PRO B C 1
ATOM 2222 O O . PRO B 1 104 ? 0.682 -72.688 -40.438 1 85.62 104 PRO B O 1
ATOM 2225 N N . ASP B 1 105 ? 1.854 -71.25 -41.531 1 90.06 105 ASP B N 1
ATOM 2226 C CA . ASP B 1 105 ? 3.029 -72.062 -41.688 1 90.06 105 ASP B CA 1
ATOM 2227 C C . ASP B 1 105 ? 3.844 -72.125 -40.406 1 90.06 105 ASP B C 1
ATOM 2229 O O . ASP B 1 105 ? 4.492 -71.188 -40.031 1 90.06 105 ASP B O 1
ATOM 2233 N N . PRO B 1 106 ? 3.896 -73.312 -39.844 1 85.19 106 PRO B N 1
ATOM 2234 C CA . PRO B 1 106 ? 4.605 -73.438 -38.562 1 85.19 106 PRO B CA 1
ATOM 2235 C C . PRO B 1 106 ? 6.102 -73.125 -38.688 1 85.19 106 PRO B C 1
ATOM 2237 O O . PRO B 1 106 ? 6.719 -72.625 -37.75 1 85.19 106 PRO B O 1
ATOM 2240 N N . ALA B 1 107 ? 6.695 -73.562 -39.781 1 87.38 107 ALA B N 1
ATOM 2241 C CA . ALA B 1 107 ? 8.125 -73.312 -40 1 87.38 107 ALA B CA 1
ATOM 2242 C C . ALA B 1 107 ? 8.438 -71.812 -40.031 1 87.38 107 ALA B C 1
ATOM 2244 O O . ALA B 1 107 ? 9.406 -71.375 -39.438 1 87.38 107 ALA B O 1
ATOM 2245 N N . THR B 1 108 ? 7.543 -71.125 -40.75 1 85.38 108 THR B N 1
ATOM 2246 C CA . THR B 1 108 ? 7.691 -69.688 -40.844 1 85.38 108 THR B CA 1
ATOM 2247 C C . THR B 1 108 ? 7.512 -69.062 -39.469 1 85.38 108 THR B C 1
ATOM 2249 O O . THR B 1 108 ? 8.281 -68.188 -39.094 1 85.38 108 THR B O 1
ATOM 2252 N N . TYR B 1 109 ? 6.52 -69.562 -38.688 1 85.19 109 TYR B N 1
ATOM 2253 C CA . TYR B 1 109 ? 6.27 -69.062 -37.344 1 85.19 109 TYR B CA 1
ATOM 2254 C C . TYR B 1 109 ? 7.469 -69.25 -36.438 1 85.19 109 TYR B C 1
ATOM 2256 O O . TYR B 1 109 ? 7.887 -68.375 -35.719 1 85.19 109 TYR B O 1
ATOM 2264 N N . LEU B 1 110 ? 8.062 -70.438 -36.438 1 85.25 110 LEU B N 1
ATOM 2265 C CA . LEU B 1 110 ? 9.164 -70.75 -35.562 1 85.25 110 LEU B CA 1
ATOM 2266 C C . LEU B 1 110 ? 10.398 -69.938 -35.844 1 85.25 110 LEU B C 1
ATOM 2268 O O . LEU B 1 110 ? 11.164 -69.625 -34.938 1 85.25 110 LEU B O 1
ATOM 2272 N N . GLN B 1 111 ? 10.477 -69.438 -37.031 1 88.19 111 GLN B N 1
ATOM 2273 C CA . GLN B 1 111 ? 11.633 -68.688 -37.5 1 88.19 111 GLN B CA 1
ATOM 2274 C C . GLN B 1 111 ? 11.641 -67.25 -36.875 1 88.19 111 GLN B C 1
ATOM 2276 O O . GLN B 1 111 ? 12.703 -66.75 -36.531 1 88.19 111 GLN B O 1
ATOM 2281 N N . VAL B 1 112 ? 10.43 -66.875 -36.625 1 87.69 112 VAL B N 1
ATOM 2282 C CA . VAL B 1 112 ? 10.375 -65.438 -36.219 1 87.69 112 VAL B CA 1
ATOM 2283 C C . VAL B 1 112 ? 9.93 -65.312 -34.781 1 87.69 112 VAL B C 1
ATOM 2285 O O . VAL B 1 112 ? 10.125 -64.312 -34.125 1 87.69 112 VAL B O 1
ATOM 2288 N N . SER B 1 113 ? 9.414 -66.375 -34.281 1 86.81 113 SER B N 1
ATOM 2289 C CA . SER B 1 113 ? 8.727 -66.312 -33 1 86.81 113 SER B CA 1
ATOM 2290 C C . SER B 1 113 ? 9.711 -66.062 -31.844 1 86.81 113 SER B C 1
ATOM 2292 O O . SER B 1 113 ? 9.422 -65.312 -30.938 1 86.81 113 SER B O 1
ATOM 2294 N N . ASN B 1 114 ? 10.945 -66.688 -31.984 1 89.81 114 ASN B N 1
ATOM 2295 C CA . ASN B 1 114 ? 11.93 -66.5 -30.922 1 89.81 114 ASN B CA 1
ATOM 2296 C C . ASN B 1 114 ? 12.383 -65.062 -30.766 1 89.81 114 ASN B C 1
ATOM 2298 O O . ASN B 1 114 ? 12.469 -64.562 -29.656 1 89.81 114 ASN B O 1
ATOM 2302 N N . ALA B 1 115 ? 12.578 -64.438 -31.797 1 92.5 115 ALA B N 1
ATOM 2303 C CA . ALA B 1 115 ? 13.008 -63.062 -31.797 1 92.5 115 ALA B CA 1
ATOM 2304 C C . ALA B 1 115 ? 11.914 -62.156 -31.234 1 92.5 115 ALA B C 1
ATOM 2306 O O . ALA B 1 115 ? 12.203 -61.219 -30.484 1 92.5 115 ALA B O 1
ATOM 2307 N N . LEU B 1 116 ? 10.695 -62.531 -31.531 1 94.12 116 LEU B N 1
ATOM 2308 C CA . LEU B 1 116 ? 9.57 -61.719 -31.078 1 94.12 116 LEU B CA 1
ATOM 2309 C C . LEU B 1 116 ? 9.32 -61.938 -29.594 1 94.12 116 LEU B C 1
ATOM 2311 O O . LEU B 1 116 ? 9.008 -60.969 -28.859 1 94.12 116 LEU B O 1
ATOM 2315 N N . ILE B 1 117 ? 9.5 -63.125 -29.141 1 93.81 117 ILE B N 1
ATOM 2316 C CA . ILE B 1 117 ? 9.367 -63.438 -27.719 1 93.81 117 ILE B CA 1
ATOM 2317 C C . ILE B 1 117 ? 10.414 -62.688 -26.922 1 93.81 117 ILE B C 1
ATOM 2319 O O . ILE B 1 117 ? 10.102 -62.062 -25.891 1 93.81 117 ILE B O 1
ATOM 2323 N N . ASN B 1 118 ? 11.586 -62.656 -27.469 1 94.88 118 ASN B N 1
ATOM 2324 C CA . ASN B 1 118 ? 12.656 -61.938 -26.797 1 94.88 118 ASN B CA 1
ATOM 2325 C C . ASN B 1 118 ? 12.375 -60.438 -26.75 1 94.88 118 ASN B C 1
ATOM 2327 O O . ASN B 1 118 ? 12.562 -59.781 -25.703 1 94.88 118 ASN B O 1
ATOM 2331 N N . ARG B 1 119 ? 11.906 -59.875 -27.797 1 95.56 119 ARG B N 1
ATOM 2332 C CA . ARG B 1 119 ? 11.594 -58.469 -27.875 1 95.56 119 ARG B CA 1
ATOM 2333 C C . ARG B 1 119 ? 10.461 -58.094 -26.922 1 95.56 119 ARG B C 1
ATOM 2335 O O . ARG B 1 119 ? 10.555 -57.125 -26.188 1 95.56 119 ARG B O 1
ATOM 2342 N N . ALA B 1 120 ? 9.422 -58.906 -27 1 95.31 120 ALA B N 1
ATOM 2343 C CA . ALA B 1 120 ? 8.266 -58.656 -26.156 1 95.31 120 ALA B CA 1
ATOM 2344 C C . ALA B 1 120 ? 8.625 -58.781 -24.688 1 95.31 120 ALA B C 1
ATOM 2346 O O . ALA B 1 120 ? 8.188 -57.969 -23.859 1 95.31 120 ALA B O 1
ATOM 2347 N N . THR B 1 121 ? 9.453 -59.781 -24.359 1 93.94 121 THR B N 1
ATOM 2348 C CA . THR B 1 121 ? 9.891 -60 -22.984 1 93.94 121 THR B CA 1
ATOM 2349 C C . THR B 1 121 ? 10.758 -58.844 -22.5 1 93.94 121 THR B C 1
ATOM 2351 O O . THR B 1 121 ? 10.617 -58.375 -21.359 1 93.94 121 THR B O 1
ATOM 2354 N N . THR B 1 122 ? 11.578 -58.312 -23.344 1 94.62 122 THR B N 1
ATOM 2355 C CA . THR B 1 122 ? 12.438 -57.188 -23.016 1 94.62 122 THR B CA 1
ATOM 2356 C C . THR B 1 122 ? 11.609 -55.938 -22.766 1 94.62 122 THR B C 1
ATOM 2358 O O . THR B 1 122 ? 11.844 -55.188 -21.797 1 94.62 122 THR B O 1
ATOM 2361 N N . GLN B 1 123 ? 10.648 -55.75 -23.641 1 94.81 123 GLN B N 1
ATOM 2362 C CA . GLN B 1 123 ? 9.781 -54.562 -23.484 1 94.81 123 GLN B CA 1
ATOM 2363 C C . GLN B 1 123 ? 8.969 -54.656 -22.203 1 94.81 123 GLN B C 1
ATOM 2365 O O . GLN B 1 123 ? 8.766 -53.625 -21.531 1 94.81 123 GLN B O 1
ATOM 2370 N N . GLU B 1 124 ? 8.453 -55.875 -21.938 1 93.62 124 GLU B N 1
ATOM 2371 C CA . GLU B 1 124 ? 7.699 -56.062 -20.719 1 93.62 124 GLU B CA 1
ATOM 2372 C C . GLU B 1 124 ? 8.562 -55.812 -19.484 1 93.62 124 GLU B C 1
ATOM 2374 O O . GLU B 1 124 ? 8.117 -55.156 -18.531 1 93.62 124 GLU B O 1
ATOM 2379 N N . PHE B 1 125 ? 9.781 -56.188 -19.594 1 91.81 125 PHE B N 1
ATOM 2380 C CA . PHE B 1 125 ? 10.719 -56.031 -18.484 1 91.81 125 PHE B CA 1
ATOM 2381 C C . PHE B 1 125 ? 11.062 -54.562 -18.266 1 91.81 125 PHE B C 1
ATOM 2383 O O . PHE B 1 125 ? 11.125 -54.094 -17.125 1 91.81 125 PHE B O 1
ATOM 2390 N N . LEU B 1 126 ? 11.188 -53.781 -19.297 1 94.19 126 LEU B N 1
ATOM 2391 C CA . LEU B 1 126 ? 11.648 -52.375 -19.219 1 94.19 126 LEU B CA 1
ATOM 2392 C C . LEU B 1 126 ? 10.469 -51.438 -19.047 1 94.19 126 LEU B C 1
ATOM 2394 O O . LEU B 1 126 ? 10.664 -50.219 -18.875 1 94.19 126 LEU B O 1
ATOM 2398 N N . TRP B 1 127 ? 9.273 -52 -19.016 1 95.44 127 TRP B N 1
ATOM 2399 C CA . TRP B 1 127 ? 8.062 -51.188 -19.078 1 95.44 127 TRP B CA 1
ATOM 2400 C C . TRP B 1 127 ? 8.047 -50.156 -17.969 1 95.44 127 TRP B C 1
ATOM 2402 O O . TRP B 1 127 ? 7.871 -48.969 -18.234 1 95.44 127 TRP B O 1
ATOM 2412 N N . HIS B 1 128 ? 8.312 -50.594 -16.766 1 90.31 128 HIS B N 1
ATOM 2413 C CA . HIS B 1 128 ? 8.195 -49.719 -15.617 1 90.31 128 HIS B CA 1
ATOM 2414 C C . HIS B 1 128 ? 9.234 -48.594 -15.68 1 90.31 128 HIS B C 1
ATOM 2416 O O . HIS B 1 128 ? 8.961 -47.469 -15.266 1 90.31 128 HIS B O 1
ATOM 2422 N N . LYS B 1 129 ? 10.367 -48.906 -16.266 1 92.31 129 LYS B N 1
ATOM 2423 C CA . LYS B 1 129 ? 11.445 -47.938 -16.375 1 92.31 129 LYS B CA 1
ATOM 2424 C C . LYS B 1 129 ? 11.172 -46.938 -17.5 1 92.31 129 LYS B C 1
ATOM 2426 O O . LYS B 1 129 ? 11.469 -45.75 -17.359 1 92.31 129 LYS B O 1
ATOM 2431 N N . GLU B 1 130 ? 10.516 -47.375 -18.484 1 92.19 130 GLU B N 1
ATOM 2432 C CA . GLU B 1 130 ? 10.391 -46.531 -19.688 1 92.19 130 GLU B CA 1
ATOM 2433 C C . GLU B 1 130 ? 9.047 -45.844 -19.734 1 92.19 130 GLU B C 1
ATOM 2435 O O . GLU B 1 130 ? 8.883 -44.844 -20.453 1 92.19 130 GLU B O 1
ATOM 2440 N N . MET B 1 131 ? 8.008 -46.375 -19.031 1 95.06 131 MET B N 1
ATOM 2441 C CA . MET B 1 131 ? 6.68 -45.781 -18.953 1 95.06 131 MET B CA 1
ATOM 2442 C C . MET B 1 131 ? 6.469 -45.094 -17.609 1 95.06 131 MET B C 1
ATOM 2444 O O . MET B 1 131 ? 6 -45.719 -16.656 1 95.06 131 MET B O 1
ATOM 2448 N N . GLN B 1 132 ? 6.801 -43.781 -17.609 1 95 132 GLN B N 1
ATOM 2449 C CA . GLN B 1 132 ? 6.652 -43 -16.391 1 95 132 GLN B CA 1
ATOM 2450 C C . GLN B 1 132 ? 5.426 -42.094 -16.469 1 95 132 GLN B C 1
ATOM 2452 O O . GLN B 1 132 ? 5.492 -41 -17.016 1 95 132 GLN B O 1
ATOM 2457 N N . THR B 1 133 ? 4.367 -42.625 -15.828 1 96.56 133 THR B N 1
ATOM 2458 C CA . THR B 1 133 ? 3.104 -41.938 -15.992 1 96.56 133 THR B CA 1
ATOM 2459 C C . THR B 1 133 ? 2.775 -41.125 -14.742 1 96.56 133 THR B C 1
ATOM 2461 O O . THR B 1 133 ? 1.735 -40.469 -14.68 1 96.56 133 THR B O 1
ATOM 2464 N N . THR B 1 134 ? 3.678 -41.188 -13.781 1 96.62 134 THR B N 1
ATOM 2465 C CA . THR B 1 134 ? 3.51 -40.312 -12.625 1 96.62 134 THR B CA 1
ATOM 2466 C C . THR B 1 134 ? 3.744 -38.844 -13.016 1 96.62 134 THR B C 1
ATOM 2468 O O . THR B 1 134 ? 4.738 -38.531 -13.672 1 96.62 134 THR B O 1
ATOM 2471 N N . PRO B 1 135 ? 2.773 -38.062 -12.656 1 97.75 135 PRO B N 1
ATOM 2472 C CA . PRO B 1 135 ? 2.941 -36.656 -13.016 1 97.75 135 PRO B CA 1
ATOM 2473 C C . PRO B 1 135 ? 4.285 -36.062 -12.562 1 97.75 135 PRO B C 1
ATOM 2475 O O . PRO B 1 135 ? 4.68 -36.25 -11.406 1 97.75 135 PRO B O 1
ATOM 2478 N N . GLU B 1 136 ? 4.973 -35.406 -13.422 1 97.44 136 GLU B N 1
ATOM 2479 C CA . GLU B 1 136 ? 6.293 -34.875 -13.125 1 97.44 136 GLU B CA 1
ATOM 2480 C C . GLU B 1 136 ? 6.203 -33.406 -12.672 1 97.44 136 GLU B C 1
ATOM 2482 O O . GLU B 1 136 ? 7.227 -32.781 -12.406 1 97.44 136 GLU B O 1
ATOM 2487 N N . ALA B 1 137 ? 5.008 -32.844 -12.586 1 96.44 137 ALA B N 1
ATOM 2488 C CA . ALA B 1 137 ? 4.734 -31.516 -12.047 1 96.44 137 ALA B CA 1
ATOM 2489 C C . ALA B 1 137 ? 3.396 -31.484 -11.32 1 96.44 137 ALA B C 1
ATOM 2491 O O . ALA B 1 137 ? 2.545 -32.344 -11.531 1 96.44 137 ALA B O 1
ATOM 2492 N N . ASP B 1 138 ? 3.322 -30.594 -10.461 1 96.31 138 ASP B N 1
ATOM 2493 C CA . ASP B 1 138 ? 2.062 -30.359 -9.766 1 96.31 138 ASP B CA 1
ATOM 2494 C C . ASP B 1 138 ? 1.213 -29.312 -10.492 1 96.31 138 ASP B C 1
ATOM 2496 O O . ASP B 1 138 ? 1.638 -28.172 -10.672 1 96.31 138 ASP B O 1
ATOM 2500 N N . PRO B 1 139 ? 0.015 -29.75 -10.914 1 96.44 139 PRO B N 1
ATOM 2501 C CA . PRO B 1 139 ? -0.825 -28.781 -11.609 1 96.44 139 PRO B CA 1
ATOM 2502 C C . PRO B 1 139 ? -1.278 -27.641 -10.695 1 96.44 139 PRO B C 1
ATOM 2504 O O . PRO B 1 139 ? -1.729 -26.594 -11.18 1 96.44 139 PRO B O 1
ATOM 2507 N N . ASP B 1 140 ? -1.187 -27.844 -9.406 1 95.75 140 ASP B N 1
ATOM 2508 C CA . ASP B 1 140 ? -1.603 -26.828 -8.445 1 95.75 140 ASP B CA 1
ATOM 2509 C C . ASP B 1 140 ? -0.471 -25.844 -8.156 1 95.75 140 ASP B C 1
ATOM 2511 O O . ASP B 1 140 ? 0.701 -26.156 -8.375 1 95.75 140 ASP B O 1
ATOM 2515 N N . PHE B 1 141 ? -0.87 -24.688 -7.895 1 95.31 141 PHE B N 1
ATOM 2516 C CA . PHE B 1 141 ? 0.063 -23.672 -7.43 1 95.31 141 PHE B CA 1
ATOM 2517 C C . PHE B 1 141 ? 0.053 -23.594 -5.906 1 95.31 141 PHE B C 1
ATOM 2519 O O . PHE B 1 141 ? -0.888 -23.062 -5.316 1 95.31 141 PHE B O 1
ATOM 2526 N N . ILE B 1 142 ? 1.124 -24.125 -5.227 1 91.44 142 ILE B N 1
ATOM 2527 C CA . ILE B 1 142 ? 1.199 -24.203 -3.77 1 91.44 142 ILE B CA 1
ATOM 2528 C C . ILE B 1 142 ? 2.068 -23.062 -3.236 1 91.44 142 ILE B C 1
ATOM 2530 O O . ILE B 1 142 ? 3.201 -23.281 -2.805 1 91.44 142 ILE B O 1
ATOM 2534 N N . LEU B 1 143 ? 1.621 -21.875 -3.389 1 93 143 LEU B N 1
ATOM 2535 C CA . LEU B 1 143 ? 2.293 -20.672 -2.936 1 93 143 LEU B CA 1
ATOM 2536 C C . LEU B 1 143 ? 1.379 -19.844 -2.031 1 93 143 LEU B C 1
ATOM 2538 O O . LEU B 1 143 ? 0.158 -19.859 -2.199 1 93 143 LEU B O 1
ATOM 2542 N N . ASN B 1 144 ? 1.953 -19.281 -1.046 1 93.75 144 ASN B N 1
ATOM 2543 C CA . ASN B 1 144 ? 1.237 -18.375 -0.152 1 93.75 144 ASN B CA 1
ATOM 2544 C C . ASN B 1 144 ? 1.933 -17.016 -0.05 1 93.75 144 ASN B C 1
ATOM 2546 O O . ASN B 1 144 ? 3.143 -16.953 0.179 1 93.75 144 ASN B O 1
ATOM 2550 N N . LEU B 1 145 ? 1.114 -16.047 -0.391 1 95.12 145 LEU B N 1
ATOM 2551 C CA . LEU B 1 145 ? 1.662 -14.703 -0.245 1 95.12 145 LEU B CA 1
ATOM 2552 C C . LEU B 1 145 ? 1.841 -14.344 1.228 1 95.12 145 LEU B C 1
ATOM 2554 O O . LEU B 1 145 ? 0.904 -14.469 2.02 1 95.12 145 LEU B O 1
ATOM 2558 N N . ASP B 1 146 ? 3.008 -13.906 1.672 1 95.19 146 ASP B N 1
ATOM 2559 C CA . ASP B 1 146 ? 3.285 -13.484 3.043 1 95.19 146 ASP B CA 1
ATOM 2560 C C . ASP B 1 146 ? 3 -12 3.23 1 95.19 146 ASP B C 1
ATOM 2562 O O . ASP B 1 146 ? 3.893 -11.164 3.059 1 95.19 146 ASP B O 1
ATOM 2566 N N . VAL B 1 147 ? 1.817 -11.734 3.725 1 96 147 VAL B N 1
ATOM 2567 C CA . VAL B 1 147 ? 1.37 -10.352 3.727 1 96 147 VAL B CA 1
ATOM 2568 C C . VAL B 1 147 ? 1.551 -9.75 5.121 1 96 147 VAL B C 1
ATOM 2570 O O . VAL B 1 147 ? 1.339 -8.547 5.32 1 96 147 VAL B O 1
ATOM 2573 N N . ASN B 1 148 ? 1.996 -10.492 6.156 1 95 148 ASN B N 1
ATOM 2574 C CA . ASN B 1 148 ? 1.959 -10.07 7.551 1 95 148 ASN B CA 1
ATOM 2575 C C . ASN B 1 148 ? 2.803 -8.82 7.781 1 95 148 ASN B C 1
ATOM 2577 O O . ASN B 1 148 ? 2.338 -7.855 8.391 1 95 148 ASN B O 1
ATOM 2581 N N . ASN B 1 149 ? 3.984 -8.82 7.285 1 94.94 149 ASN B N 1
ATOM 2582 C CA . ASN B 1 149 ? 4.875 -7.676 7.465 1 94.94 149 ASN B CA 1
ATOM 2583 C C . ASN B 1 149 ? 4.305 -6.418 6.812 1 94.94 149 ASN B C 1
ATOM 2585 O O . ASN B 1 149 ? 4.387 -5.328 7.383 1 94.94 149 ASN B O 1
ATOM 2589 N N . LEU B 1 150 ? 3.738 -6.574 5.641 1 97.44 150 LEU B N 1
ATOM 2590 C CA . LEU B 1 150 ? 3.18 -5.445 4.906 1 97.44 150 LEU B CA 1
ATOM 2591 C C . LEU B 1 150 ? 1.941 -4.898 5.609 1 97.44 150 LEU B C 1
ATOM 2593 O O . LEU B 1 150 ? 1.803 -3.684 5.777 1 97.44 150 LEU B O 1
ATOM 2597 N N . GLN B 1 151 ? 1.089 -5.797 6.086 1 97.38 151 GLN B N 1
ATOM 2598 C CA . GLN B 1 151 ? -0.095 -5.375 6.824 1 97.38 151 GLN B CA 1
ATOM 2599 C C . GLN B 1 151 ? 0.29 -4.582 8.07 1 97.38 151 GLN B C 1
ATOM 2601 O O . GLN B 1 151 ? -0.308 -3.545 8.367 1 97.38 151 GLN B O 1
ATOM 2606 N N . TYR B 1 152 ? 1.212 -5.031 8.773 1 97 152 TYR B N 1
ATOM 2607 C CA . TYR B 1 152 ? 1.692 -4.348 9.969 1 97 152 TYR B CA 1
ATOM 2608 C C . TYR B 1 152 ? 2.27 -2.98 9.625 1 97 152 TYR B C 1
ATOM 2610 O O . TYR B 1 152 ? 1.992 -1.99 10.305 1 97 152 TYR B O 1
ATOM 2618 N N . ALA B 1 153 ? 3.082 -2.928 8.602 1 97.19 153 ALA B N 1
ATOM 2619 C CA . ALA B 1 153 ? 3.691 -1.67 8.18 1 97.19 153 ALA B CA 1
ATOM 2620 C C . ALA B 1 153 ? 2.627 -0.651 7.777 1 97.19 153 ALA B C 1
ATOM 2622 O O . ALA B 1 153 ? 2.773 0.544 8.047 1 97.19 153 ALA B O 1
ATOM 2623 N N . ILE B 1 154 ? 1.544 -1.117 7.152 1 98.12 154 ILE B N 1
ATOM 2624 C CA . ILE B 1 154 ? 0.457 -0.224 6.766 1 98.12 154 ILE B CA 1
ATOM 2625 C C . ILE B 1 154 ? -0.237 0.313 8.016 1 98.12 154 ILE B C 1
ATOM 2627 O O . ILE B 1 154 ? -0.466 1.519 8.133 1 98.12 154 ILE B O 1
ATOM 2631 N N . GLN B 1 155 ? -0.474 -0.545 8.977 1 95.75 155 GLN B N 1
ATOM 2632 C CA . GLN B 1 155 ? -1.2 -0.175 10.188 1 95.75 155 GLN B CA 1
ATOM 2633 C C . GLN B 1 155 ? -0.391 0.799 11.031 1 95.75 155 GLN B C 1
ATOM 2635 O O . GLN B 1 155 ? -0.958 1.628 11.75 1 95.75 155 GLN B O 1
ATOM 2640 N N . THR B 1 156 ? 0.907 0.721 10.898 1 95.12 156 THR B N 1
ATOM 2641 C CA . THR B 1 156 ? 1.75 1.527 11.773 1 95.12 156 THR B CA 1
ATOM 2642 C C . THR B 1 156 ? 2.322 2.725 11.023 1 95.12 156 THR B C 1
ATOM 2644 O O . THR B 1 156 ? 3.178 3.443 11.539 1 95.12 156 THR B O 1
ATOM 2647 N N . LEU B 1 157 ? 1.914 2.898 9.797 1 96.25 157 LEU B N 1
ATOM 2648 C CA . LEU B 1 157 ? 2.338 4.078 9.055 1 96.25 157 LEU B CA 1
ATOM 2649 C C . LEU B 1 157 ? 1.844 5.355 9.727 1 96.25 157 LEU B C 1
ATOM 2651 O O . LEU B 1 157 ? 0.636 5.551 9.883 1 96.25 157 LEU B O 1
ATOM 2655 N N . ASP B 1 158 ? 2.832 6.121 10.133 1 96 158 ASP B N 1
ATOM 2656 C CA . ASP B 1 158 ? 2.518 7.344 10.859 1 96 158 ASP B CA 1
ATOM 2657 C C . ASP B 1 158 ? 3.617 8.391 10.68 1 96 158 ASP B C 1
ATOM 2659 O O . ASP B 1 158 ? 4.637 8.125 10.039 1 96 158 ASP B O 1
ATOM 2663 N N . PHE B 1 159 ? 3.291 9.516 11.172 1 96.19 159 PHE B N 1
ATOM 2664 C CA . PHE B 1 159 ? 4.32 10.547 11.203 1 96.19 159 PHE B CA 1
ATOM 2665 C C . PHE B 1 159 ? 5.414 10.195 12.203 1 96.19 159 PHE B C 1
ATOM 2667 O O . PHE B 1 159 ? 5.125 9.68 13.289 1 96.19 159 PHE B O 1
ATOM 2674 N N . ALA B 1 160 ? 6.672 10.453 11.852 1 93.94 160 ALA B N 1
ATOM 2675 C CA . ALA B 1 160 ? 7.828 10.133 12.68 1 93.94 160 ALA B CA 1
ATOM 2676 C C . ALA B 1 160 ? 7.711 10.781 14.055 1 93.94 160 ALA B C 1
ATOM 2678 O O . ALA B 1 160 ? 8.117 10.195 15.062 1 93.94 160 ALA B O 1
ATOM 2679 N N . GLN B 1 161 ? 7.102 11.961 14.133 1 91.25 161 GLN B N 1
ATOM 2680 C CA . GLN B 1 161 ? 6.996 12.734 15.367 1 91.25 161 GLN B CA 1
ATOM 2681 C C . GLN B 1 161 ? 5.973 12.125 16.312 1 91.25 161 GLN B C 1
ATOM 2683 O O . GLN B 1 161 ? 5.969 12.43 17.516 1 91.25 161 GLN B O 1
ATOM 2688 N N . LEU B 1 162 ? 5.152 11.32 15.734 1 88.31 162 LEU B N 1
ATOM 2689 C CA . LEU B 1 162 ? 4.078 10.758 16.547 1 88.31 162 LEU B CA 1
ATOM 2690 C C . LEU B 1 162 ? 4.414 9.328 16.969 1 88.31 162 LEU B C 1
ATOM 2692 O O . LEU B 1 162 ? 3.635 8.695 17.688 1 88.31 162 LEU B O 1
ATOM 2696 N N . LYS B 1 163 ? 5.59 8.602 16.469 1 82.38 163 LYS B N 1
ATOM 2697 C CA . LYS B 1 163 ? 5.961 7.211 16.688 1 82.38 163 LYS B CA 1
ATOM 2698 C C . LYS B 1 163 ? 6.719 7.047 18 1 82.38 163 LYS B C 1
ATOM 2700 O O . LYS B 1 163 ? 6.883 5.926 18.484 1 82.38 163 LYS B O 1
ATOM 2705 N N . GLY B 1 164 ? 6.711 7.75 18.875 1 64.25 164 GLY B N 1
ATOM 2706 C CA . GLY B 1 164 ? 7.383 7.625 20.156 1 64.25 164 GLY B CA 1
ATOM 2707 C C . GLY B 1 164 ? 6.52 6.977 21.219 1 64.25 164 GLY B C 1
ATOM 2708 O O . GLY B 1 164 ? 7.027 6.508 22.25 1 64.25 164 GLY B O 1
ATOM 2709 N N . PHE B 1 165 ? 5.25 7.223 21.25 1 49.56 165 PHE B N 1
ATOM 2710 C CA . PHE B 1 165 ? 4.582 6.805 22.484 1 49.56 165 PHE B CA 1
ATOM 2711 C C . PHE B 1 165 ? 4.215 5.328 22.422 1 49.56 165 PHE B C 1
ATOM 2713 O O . PHE B 1 165 ? 3.615 4.793 23.359 1 49.56 165 PHE B O 1
ATOM 2720 N N . PHE B 1 166 ? 4.5 4.715 21.375 1 42 166 PHE B N 1
ATOM 2721 C CA . PHE B 1 166 ? 4.316 3.291 21.625 1 42 166 PHE B CA 1
ATOM 2722 C C . PHE B 1 166 ? 5.637 2.643 22.031 1 42 166 PHE B C 1
ATOM 2724 O O . PHE B 1 166 ? 6.707 3.094 21.625 1 42 166 PHE B O 1
#

Solvent-accessible surface area (backbone atoms only — not comparable to full-atom values): 18125 Å² total; per-residue (Å²): 110,68,65,49,52,50,52,44,52,53,46,50,52,52,46,54,53,48,52,53,36,48,52,48,50,51,51,42,47,62,42,28,59,58,40,48,51,53,48,51,50,52,51,50,54,54,52,50,50,50,49,50,51,45,51,50,44,50,52,53,54,53,48,51,53,52,51,50,50,55,52,43,45,49,52,44,51,52,46,47,48,52,40,49,52,52,48,52,54,51,52,50,52,48,52,52,50,52,56,49,71,65,46,83,50,64,70,63,34,61,70,49,45,60,60,48,40,52,51,53,52,50,49,58,68,42,35,74,79,69,53,64,66,69,76,91,59,68,51,64,78,94,71,45,76,50,54,64,64,39,53,52,28,47,74,63,56,43,38,51,82,71,61,64,85,115,110,68,65,48,53,51,53,45,52,54,47,50,52,51,47,53,52,49,53,53,36,47,54,48,48,50,50,42,48,61,40,28,62,56,40,48,49,53,48,51,51,52,51,50,52,54,51,50,50,51,51,50,49,44,51,51,44,51,50,52,54,52,48,51,51,52,52,50,51,53,52,44,46,50,52,41,51,52,46,48,49,51,39,51,52,52,46,51,53,50,52,50,51,47,54,52,50,53,56,49,69,63,45,83,48,62,71,64,34,60,70,49,45,60,62,48,39,52,50,51,51,49,50,57,68,43,36,71,78,68,53,64,67,67,77,90,59,68,51,64,78,95,72,45,76,49,53,64,64,40,54,50,29,48,74,63,56,41,40,55,85,69,60,67,84,110